Protein 6H4D (pdb70)

Nearest PDB structures (foldseek):
  6h4d-assembly1_A  TM=1.004E+00  e=6.158E-59  Pseudomonas aeruginosa PAO1
  2rcn-assembly1_A  TM=9.499E-01  e=2.436E-34  Salmonella enterica subsp. enterica serovar Typhimurium str. LT2
  5uz4-assembly1_Z  TM=8.630E-01  e=4.104E-30  Escherichia coli
  4a2i-assembly1_V  TM=7.047E-01  e=5.286E-32  Salmonella enterica subsp. enterica serovar Typhimurium
  5no4-assembly1_Z  TM=8.516E-01  e=7.469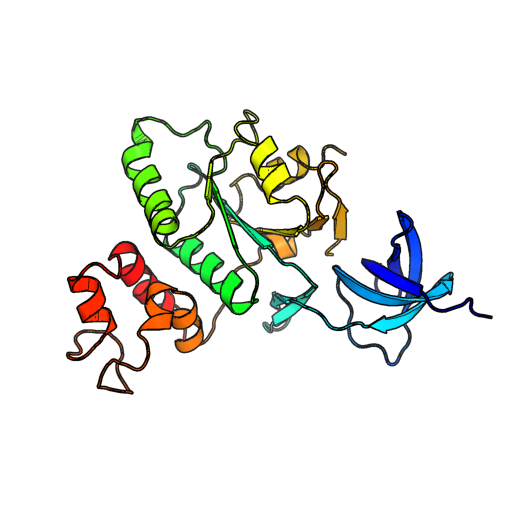E-29  Escherichia coli K-12

CATH classification: 2.40.50.140 (+2 more: 3.40.50.300, 1.10.40.50)

Secondary structure (DSSP, 8-state):
----EEEEEEEEEETTEEEEEETTS-EEEEEEPTTPPP--BT-EEEEE---EEEEEEEPPPS-EEEEE-SSS-EEEEEE---EEEEEE-SSSPP-HHHHHHHHHHHHHTT-EEEEEE--GGG--HHHHHHHHHHHHHHHTTT--EEE--TTT-TTHHHHHHHHTTSEEEEE-STTSSHHHHHHHH-----EEEE-SSS-EEEE-HHHHT-------HHHHHHT-HHHHHHTT-SS-TT--SSS-TT-HHHHHHHHTSS-HHHHHHHHHHHTT--

InterPro domains:
  IPR004881 Ribosome biogenesis GTPase RsgA [MF_01820] (45-338)
  IPR004881 Ribosome biogenesis GTPase RsgA [PTHR32120] (37-336)
  IPR004881 Ribosome biogenesis GTPase RsgA [TIGR00157] (78-330)
  IPR004881 Ribosome biogenesis GTPase RsgA [cd01854] (120-332)
  IPR010914 RsgA GTPase domain [PF03193] (100-273)
  IPR010914 RsgA GTPase domain [PS50936] (120-269)
  IPR012340 Nucleic acid-binding, OB-fold [G3DSA:2.40.50.140] (40-99)
  IPR012340 Nucleic acid-binding, OB-fold [SSF50249] (45-103)
  IPR027417 P-loop containing nucleoside triphosphate hydrolase [G3DSA:3.40.50.300] (102-273)
  IPR027417 P-loop containing nucleoside triphosphate hydrolase [SSF52540] (113-334)
  IPR030378 Circularly permuted (CP)-type guanine nucleotide-binding (G) domain [PS51721] (111-271)

Structure (mmCIF, N/CA/C/O backbone):
data_6H4D
#
_entry.id   6H4D
#
_cell.length_a   146.405
_cell.length_b   146.405
_cell.length_c   146.405
_cell.angle_alpha   90.000
_cell.angle_beta   90.000
_cell.angle_gamma   90.000
#
_symmetry.space_group_name_H-M   'P 41 3 2'
#
loop_
_entity.id
_entity.type
_entity.pdbx_description
1 polymer 'Small ribosomal subunit biogenesis GTPase RsgA'
2 non-polymer 'ZINC ION'
3 non-polymer "GUANOSINE-5'-DIPHOSPHATE"
4 water water
#
loop_
_atom_site.group_PDB
_atom_site.id
_atom_site.type_symbol
_atom_site.label_atom_id
_atom_site.label_alt_id
_atom_site.label_comp_id
_atom_site.label_asym_id
_atom_site.label_entity_id
_atom_site.label_seq_id
_atom_site.pdbx_PDB_ins_code
_atom_site.Cartn_x
_atom_site.Cartn_y
_atom_site.Cartn_z
_atom_site.occupancy
_atom_site.B_iso_or_equiv
_atom_site.auth_seq_id
_atom_site.auth_comp_id
_atom_site.auth_asym_id
_atom_site.auth_atom_id
_atom_site.pdbx_PDB_model_num
ATOM 1 N N . ASP A 1 40 ? 2.876 -45.859 -8.240 1.00 141.21 40 ASP A N 1
ATOM 2 C CA . ASP A 1 40 ? 3.876 -44.962 -7.677 1.00 142.61 40 ASP A CA 1
ATOM 3 C C . ASP A 1 40 ? 3.273 -44.014 -6.640 1.00 129.61 40 ASP A C 1
ATOM 4 O O . ASP A 1 40 ? 2.206 -43.442 -6.860 1.00 126.39 40 ASP A O 1
ATOM 9 N N . LEU A 1 41 ? 3.968 -43.866 -5.511 1.00 130.23 41 LEU A N 1
ATOM 10 C CA . LEU A 1 41 ? 3.667 -42.846 -4.499 1.00 117.67 41 LEU A CA 1
ATOM 11 C C . LEU A 1 41 ? 4.872 -42.669 -3.558 1.00 112.85 41 LEU A C 1
ATOM 12 O O . LEU A 1 41 ? 5.418 -43.655 -3.058 1.00 115.07 41 LEU A O 1
ATOM 17 N N . GLY A 1 42 ? 5.285 -41.425 -3.314 1.00 101.75 42 GLY A N 1
ATOM 18 C CA . GLY A 1 42 ? 6.387 -41.151 -2.397 1.00 101.24 42 GLY A CA 1
ATOM 19 C C . GLY A 1 42 ? 6.008 -41.436 -0.951 1.00 110.42 42 GLY A C 1
ATOM 20 O O . GLY A 1 42 ? 4.890 -41.870 -0.688 1.00 112.96 42 GLY A O 1
ATOM 21 N N . PRO A 1 43 ? 6.929 -41.191 0.003 1.00 112.01 43 PRO A N 1
ATOM 22 C CA . PRO A 1 43 ? 6.623 -41.495 1.415 1.00 111.74 43 PRO A CA 1
ATOM 23 C C . PRO A 1 43 ? 5.548 -40.577 2.015 1.00 111.27 43 PRO A C 1
ATOM 24 O O . PRO A 1 43 ? 5.094 -39.651 1.343 1.00 107.67 43 PRO A O 1
ATOM 28 N N . GLU A 1 44 ? 5.149 -40.829 3.260 1.00 104.92 44 GLU A N 1
ATOM 29 C CA . GLU A 1 44 ? 4.138 -40.000 3.912 1.00 91.85 44 GLU A CA 1
ATOM 30 C C . GLU A 1 44 ? 4.727 -38.689 4.423 1.00 98.41 44 GLU A C 1
ATOM 31 O O . GLU A 1 44 ? 5.903 -38.619 4.799 1.00 97.65 44 GLU A O 1
ATOM 37 N N . GLN A 1 45 ? 3.886 -37.658 4.445 1.00 92.18 45 GLN A N 1
ATOM 38 C CA . GLN A 1 45 ? 4.285 -36.332 4.896 1.00 77.27 45 GLN A CA 1
ATOM 39 C C . GLN A 1 45 ? 3.206 -35.669 5.742 1.00 92.83 45 GLN A C 1
ATOM 40 O O . GLN A 1 45 ? 2.031 -36.035 5.676 1.00 96.86 45 GLN A O 1
ATOM 46 N N . THR A 1 46 ? 3.616 -34.672 6.521 1.00 97.51 46 THR A N 1
ATOM 47 C CA . THR A 1 46 ? 2.691 -33.879 7.319 1.00 94.75 46 THR A CA 1
ATOM 48 C C . THR A 1 46 ? 2.589 -32.464 6.743 1.00 90.07 46 THR A C 1
ATOM 49 O O . THR A 1 46 ? 3.606 -31.820 6.477 1.00 83.40 46 THR A O 1
ATOM 53 N N . GLY A 1 47 ? 1.362 -31.987 6.549 1.00 86.53 47 GLY A N 1
ATOM 54 C CA . GLY A 1 47 ? 1.137 -30.676 5.965 1.00 84.08 47 GLY A CA 1
ATOM 55 C C . GLY A 1 47 ? -0.187 -30.047 6.355 1.00 78.96 47 GLY A C 1
ATOM 56 O O . GLY A 1 47 ? -1.021 -30.680 7.001 1.00 78.87 47 GLY A O 1
ATOM 57 N N . GLN A 1 48 ? -0.3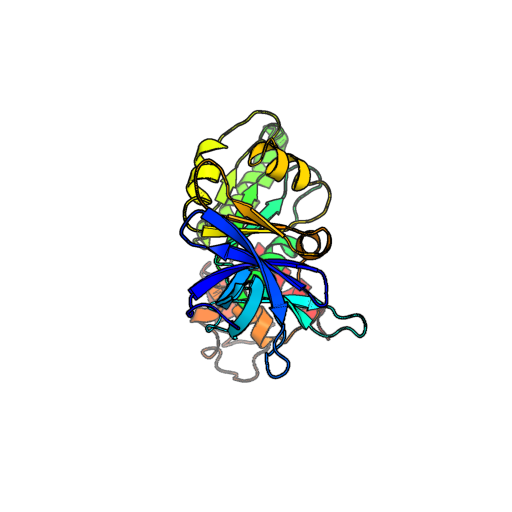75 -28.794 5.945 1.00 75.03 48 GLN A N 1
ATOM 58 C CA . GLN A 1 48 ? -1.578 -28.025 6.253 1.00 63.03 48 GLN A CA 1
ATOM 59 C C . GLN A 1 48 ? -2.300 -27.615 4.968 1.00 70.27 48 GLN A C 1
ATOM 60 O O . GLN A 1 48 ? -1.656 -27.295 3.969 1.00 72.49 48 GLN A O 1
ATOM 66 N N . VAL A 1 49 ? -3.631 -27.610 5.005 1.00 77.39 49 VAL A N 1
ATOM 67 C CA . VAL A 1 49 ? -4.449 -27.253 3.844 1.00 69.73 49 VAL A CA 1
ATOM 68 C C . VAL A 1 49 ? -4.531 -25.730 3.633 1.00 65.66 49 VAL A C 1
ATOM 69 O O . VAL A 1 49 ? -4.863 -24.996 4.562 1.00 61.55 49 VAL A O 1
ATOM 73 N N . ILE A 1 50 ? -4.222 -25.274 2.416 1.00 68.21 50 ILE A N 1
ATOM 74 C CA . ILE A 1 50 ? -4.185 -23.848 2.063 1.00 72.57 50 ILE A CA 1
ATOM 75 C C . ILE A 1 50 ? -5.395 -23.396 1.242 1.00 75.24 50 ILE A C 1
ATOM 76 O O . ILE A 1 50 ? -5.992 -22.360 1.535 1.00 66.77 50 ILE A O 1
ATOM 81 N N . ALA A 1 51 ? -5.732 -24.159 0.201 1.00 72.80 51 ALA A N 1
ATOM 82 C CA . ALA A 1 51 ? -6.911 -23.875 -0.618 1.00 76.56 51 ALA A CA 1
ATOM 83 C C . ALA A 1 51 ? -7.646 -25.169 -0.969 1.00 90.03 51 ALA A C 1
ATOM 84 O O . ALA A 1 51 ? -7.082 -26.260 -0.865 1.00 86.67 51 ALA A O 1
ATOM 86 N N . HIS A 1 52 ? -8.907 -25.050 -1.374 1.00 100.58 52 HIS A N 1
ATOM 87 C CA . HIS A 1 52 ? -9.681 -26.226 -1.755 1.00 101.86 52 HIS A CA 1
ATOM 88 C C . HIS A 1 52 ? -10.272 -26.053 -3.152 1.00 108.83 52 HIS A C 1
ATOM 89 O O . HIS A 1 52 ? -11.291 -25.384 -3.329 1.00 105.42 52 HIS A O 1
ATOM 96 N N . PHE A 1 53 ? -9.616 -26.663 -4.136 1.00 115.78 53 PHE A N 1
ATOM 97 C CA . PHE A 1 53 ? -10.048 -26.603 -5.529 1.00 114.41 53 PHE A CA 1
ATOM 98 C C . PHE A 1 53 ? -10.946 -27.790 -5.908 1.00 118.74 53 PHE A C 1
ATOM 99 O O . PHE A 1 53 ? -10.706 -28.454 -6.919 1.00 119.90 53 PHE A O 1
ATOM 107 N N . GLY A 1 54 ? -11.963 -28.060 -5.092 1.00 128.91 54 GLY A N 1
ATOM 108 C CA . GLY A 1 54 ? -12.917 -29.129 -5.360 1.00 125.66 54 GLY A CA 1
ATOM 109 C C . GLY A 1 54 ? -12.374 -30.544 -5.238 1.00 126.34 54 GLY A C 1
ATOM 110 O O . GLY A 1 54 ? -12.318 -31.109 -4.143 1.00 124.78 54 GLY A O 1
ATOM 111 N N . VAL A 1 55 ? -11.994 -31.127 -6.372 1.00 118.79 55 VAL A N 1
ATOM 112 C CA . VAL A 1 55 ? -11.390 -32.453 -6.400 1.00 115.74 55 VAL A CA 1
ATOM 113 C C . VAL A 1 55 ? -9.955 -32.399 -5.881 1.00 111.30 55 VAL A C 1
ATOM 114 O O . VAL A 1 55 ? -9.447 -33.382 -5.336 1.00 112.50 55 VAL A O 1
ATOM 118 N N . GLN A 1 56 ? -9.311 -31.245 -6.041 1.00 105.16 56 GLN A N 1
ATOM 119 C CA . GLN A 1 56 ? -7.914 -31.085 -5.653 1.00 106.80 56 GLN A CA 1
ATOM 120 C C . GLN A 1 56 ? -7.760 -30.157 -4.451 1.00 106.56 56 GLN A C 1
ATOM 121 O O . GLN A 1 56 ? -8.642 -29.352 -4.159 1.00 104.80 56 GLN A O 1
ATOM 127 N N . VAL A 1 57 ? -6.621 -30.267 -3.771 1.00 109.22 57 VAL A N 1
ATOM 128 C CA . VAL A 1 57 ? -6.331 -29.469 -2.582 1.00 100.34 57 VAL A CA 1
ATOM 129 C C . VAL A 1 57 ? -4.896 -28.934 -2.570 1.00 97.80 57 VAL A C 1
ATOM 130 O O . VAL A 1 57 ? -3.941 -29.699 -2.692 1.00 98.52 57 VAL A O 1
ATOM 134 N N . GLU A 1 58 ? -4.751 -27.618 -2.427 1.00 100.48 58 GLU A N 1
ATOM 135 C CA . GLU A 1 58 ? -3.436 -26.996 -2.281 1.00 97.06 58 GLU A CA 1
ATOM 136 C C . GLU A 1 58 ? -2.906 -27.266 -0.862 1.00 89.12 58 GLU A C 1
ATOM 137 O O . GLU A 1 58 ? -3.616 -27.049 0.113 1.00 85.94 58 GLU A O 1
ATOM 143 N N . VAL A 1 59 ? -1.670 -27.752 -0.750 1.00 85.01 59 VAL A N 1
ATOM 144 C CA . VAL A 1 59 ? -1.086 -28.103 0.548 1.00 81.95 59 VAL A CA 1
ATOM 145 C C . VAL A 1 59 ? 0.331 -27.554 0.734 1.00 87.57 59 VAL A C 1
ATOM 146 O O . VAL A 1 59 ? 1.189 -27.751 -0.134 1.00 84.18 59 VAL A O 1
ATOM 150 N N . GLU A 1 60 ? 0.570 -26.897 1.874 1.00 87.56 60 GLU A N 1
ATOM 151 C CA . GLU A 1 60 ? 1.884 -26.355 2.242 1.00 77.10 60 GLU A CA 1
ATOM 152 C C . GLU A 1 60 ? 2.543 -27.178 3.351 1.00 87.21 60 GLU A C 1
ATOM 153 O O . GLU A 1 60 ? 1.888 -27.563 4.321 1.00 93.69 60 GLU A O 1
ATOM 159 N N . SER A 1 61 ? 3.841 -27.438 3.216 1.00 93.80 61 SER A N 1
ATOM 160 C CA . SER A 1 61 ? 4.577 -28.194 4.229 1.00 97.00 61 SER A CA 1
ATOM 161 C C . SER A 1 61 ? 5.403 -27.291 5.140 1.00 105.78 61 SER A C 1
ATOM 162 O O . SER A 1 61 ? 5.442 -26.077 4.950 1.00 112.53 61 SER A O 1
ATOM 165 N N . ALA A 1 62 ? 6.066 -27.897 6.123 1.00 117.20 62 ALA A N 1
ATOM 166 C CA . ALA A 1 62 ? 6.926 -27.163 7.046 1.00 119.49 62 ALA A CA 1
ATOM 167 C C . ALA A 1 62 ? 8.108 -26.545 6.310 1.00 122.33 62 ALA A C 1
ATOM 168 O O . ALA A 1 62 ? 8.633 -25.508 6.717 1.00 117.86 62 ALA A O 1
ATOM 170 N N . ASP A 1 63 ? 8.520 -27.193 5.225 1.00 120.15 63 ASP A N 1
ATOM 171 C CA . ASP A 1 63 ? 9.601 -26.689 4.390 1.00 116.89 63 ASP A CA 1
ATOM 172 C C . ASP A 1 63 ? 9.249 -25.326 3.795 1.00 113.22 63 ASP A C 1
ATOM 173 O O . ASP A 1 63 ? 10.130 -24.522 3.494 1.00 105.42 63 ASP A O 1
ATOM 175 N N . GLY A 1 64 ? 7.956 -25.069 3.634 1.00 107.93 64 GLY A N 1
ATOM 176 C CA . GLY A 1 64 ? 7.502 -23.835 3.026 1.00 105.81 64 GLY A CA 1
ATOM 177 C C . GLY A 1 64 ? 7.208 -24.014 1.549 1.00 108.99 64 GLY A C 1
ATOM 178 O O . GLY A 1 64 ? 7.069 -23.033 0.815 1.00 108.73 64 GLY A O 1
ATOM 179 N N . GLN A 1 65 ? 7.115 -25.270 1.115 1.00 109.26 65 GLN A N 1
ATOM 180 C CA . GLN A 1 65 ? 6.797 -25.602 -0.274 1.00 101.63 65 GLN A CA 1
ATOM 181 C C . GLN A 1 65 ? 5.336 -26.041 -0.429 1.00 96.65 65 GLN A C 1
ATOM 182 O O . GLN A 1 65 ? 4.777 -26.705 0.448 1.00 83.86 65 GLN A O 1
ATOM 188 N N . VAL A 1 66 ? 4.734 -25.685 -1.562 1.00 111.73 66 VAL A N 1
ATOM 189 C CA . VAL A 1 66 ? 3.330 -25.981 -1.832 1.00 109.06 66 VAL A CA 1
ATOM 190 C C . VAL A 1 66 ? 3.174 -27.051 -2.924 1.00 98.79 66 VAL A C 1
ATOM 191 O O . VAL A 1 66 ? 3.942 -27.080 -3.889 1.00 102.00 66 VAL A O 1
ATOM 195 N N . SER A 1 67 ? 2.182 -27.928 -2.763 1.00 86.76 67 SER A N 1
ATOM 196 C CA . SER A 1 67 ? 1.899 -28.990 -3.737 1.00 85.60 67 SER A CA 1
ATOM 197 C C . SER A 1 67 ? 0.401 -29.274 -3.831 1.00 77.06 67 SER A C 1
ATOM 198 O O . SER A 1 67 ? -0.311 -29.196 -2.835 1.00 70.32 67 SER A O 1
ATOM 201 N N . ARG A 1 68 ? -0.073 -29.623 -5.022 1.00 91.52 68 ARG A N 1
ATOM 202 C CA . ARG A 1 68 ? -1.469 -30.011 -5.199 1.00 94.08 68 ARG A CA 1
ATOM 203 C C . ARG A 1 68 ? -1.632 -31.512 -4.966 1.00 106.99 68 ARG A C 1
ATOM 204 O O . ARG A 1 68 ? -0.826 -32.318 -5.435 1.00 109.88 68 ARG A O 1
ATOM 212 N N . CYS A 1 69 ? -2.674 -31.878 -4.225 1.00 109.31 69 CYS A N 1
ATOM 213 C CA . CYS A 1 69 ? -2.910 -33.271 -3.867 1.00 106.91 69 CYS A CA 1
ATOM 214 C C . CYS A 1 69 ? -4.346 -33.684 -4.146 1.00 98.01 69 CYS A C 1
ATOM 215 O O . CYS A 1 69 ? -5.288 -32.968 -3.819 1.00 88.52 69 CYS A O 1
ATOM 218 N N . HIS A 1 70 ? -4.509 -34.854 -4.743 1.00 111.57 70 HIS A N 1
ATOM 219 C CA . HIS A 1 70 ? -5.835 -35.400 -4.971 1.00 121.05 70 HIS A CA 1
ATOM 220 C C . HIS A 1 70 ? -6.421 -35.890 -3.656 1.00 110.43 70 HIS A C 1
ATOM 221 O O . HIS A 1 70 ? -5.690 -36.144 -2.694 1.00 101.14 70 HIS A O 1
ATOM 228 N N . LEU A 1 71 ? -7.740 -36.015 -3.608 1.00 110.29 71 LEU A N 1
ATOM 229 C CA . LEU A 1 71 ? -8.395 -36.437 -2.384 1.00 119.99 71 LEU A CA 1
ATOM 230 C C . LEU A 1 71 ? -8.741 -37.915 -2.466 1.00 117.18 71 LEU A C 1
ATOM 231 O O . LEU A 1 71 ? -9.510 -38.334 -3.332 1.00 119.67 71 LEU A O 1
ATOM 236 N N . ARG A 1 72 ? -8.142 -38.699 -1.574 1.00 111.29 72 ARG A N 1
ATOM 237 C CA . ARG A 1 72 ? -8.480 -40.109 -1.419 1.00 108.25 72 ARG A CA 1
ATOM 238 C C . ARG A 1 72 ? -9.964 -40.241 -1.095 1.00 129.74 72 ARG A C 1
ATOM 239 O O . ARG A 1 72 ? -10.540 -39.365 -0.444 1.00 140.93 72 ARG A O 1
ATOM 247 N N . ALA A 1 73 ? -10.577 -41.330 -1.550 1.00 143.18 73 ALA A N 1
ATOM 248 C CA . ALA A 1 73 ? -12.027 -41.495 -1.471 1.00 154.92 73 ALA A CA 1
ATOM 249 C C . ALA A 1 73 ? -12.570 -41.524 -0.038 1.00 156.18 73 ALA A C 1
ATOM 250 O O . ALA A 1 73 ? -13.452 -40.733 0.312 1.00 156.99 73 ALA A O 1
ATOM 252 N N . ASN A 1 74 ? -12.043 -42.431 0.780 1.00 152.55 74 ASN A N 1
ATOM 253 C CA . ASN A 1 74 ? -12.513 -42.615 2.153 1.00 144.03 74 ASN A CA 1
ATOM 254 C C . ASN A 1 74 ? -12.459 -41.353 3.014 1.00 126.66 74 ASN A C 1
ATOM 255 O O . ASN A 1 74 ? -13.158 -41.251 4.020 1.00 112.92 74 ASN A O 1
ATOM 260 N N . LEU A 1 75 ? -11.626 -40.400 2.608 1.00 121.33 75 LEU A N 1
ATOM 261 C CA . LEU A 1 75 ? -11.359 -39.209 3.401 1.00 107.61 75 LEU A CA 1
ATOM 262 C C . LEU A 1 75 ? -12.579 -38.374 3.714 1.00 105.22 75 LEU A C 1
ATOM 263 O O . LEU A 1 75 ? -13.355 -38.034 2.817 1.00 113.14 75 LEU A O 1
ATOM 268 N N . PRO A 1 76 ? -12.732 -38.017 4.996 1.00 91.50 76 PRO A N 1
ATOM 269 C CA . PRO A 1 76 ? -13.773 -37.108 5.485 1.00 88.36 76 PRO A CA 1
ATOM 270 C C . PRO A 1 76 ? -13.716 -35.760 4.763 1.00 90.68 76 PRO A C 1
ATOM 271 O O . PRO A 1 76 ? -12.782 -35.537 3.988 1.00 96.32 76 PRO A O 1
ATOM 275 N N . ALA A 1 77 ? -14.690 -34.880 4.996 1.00 79.20 77 ALA A N 1
ATOM 276 C CA . ALA A 1 77 ? -14.684 -33.585 4.323 1.00 72.23 77 ALA A CA 1
ATOM 277 C C . ALA A 1 77 ? -13.538 -32.730 4.858 1.00 69.47 77 ALA A C 1
ATOM 278 O O . ALA A 1 77 ? -13.251 -32.737 6.062 1.00 73.61 77 ALA A O 1
ATOM 280 N N . LEU A 1 78 ? -12.874 -32.014 3.955 1.00 67.97 78 LEU A N 1
ATOM 281 C CA . LEU A 1 78 ? -11.735 -31.172 4.312 1.00 71.66 78 LEU A CA 1
ATOM 282 C C . LEU A 1 78 ? -12.069 -29.682 4.114 1.00 68.04 78 LEU A C 1
ATOM 283 O O . LEU A 1 78 ? -12.834 -29.310 3.209 1.00 61.02 78 LEU A O 1
ATOM 288 N N . VAL A 1 79 ? -11.525 -28.835 4.985 1.00 62.09 79 VAL A N 1
ATOM 289 C CA . VAL A 1 79 ? -11.630 -27.386 4.809 1.00 74.19 79 VAL A CA 1
ATOM 290 C C . VAL A 1 79 ? -10.255 -26.727 4.994 1.00 69.78 79 VAL A C 1
ATOM 291 O O . VAL A 1 79 ? -9.302 -27.364 5.427 1.00 47.71 79 VAL A O 1
ATOM 295 N N . THR A 1 80 ? -10.152 -25.451 4.650 1.00 78.30 80 THR A N 1
ATOM 296 C CA . THR A 1 80 ? -8.896 -24.731 4.788 1.00 70.25 80 THR A CA 1
ATOM 297 C C . THR A 1 80 ? -8.493 -24.631 6.265 1.00 72.56 80 THR A C 1
ATOM 298 O O . THR A 1 80 ? -9.326 -24.344 7.122 1.00 74.77 80 THR A O 1
ATOM 302 N N . GLY A 1 81 ? -7.222 -24.885 6.560 1.00 73.46 81 GLY A N 1
ATOM 303 C CA . GLY A 1 81 ? -6.728 -24.830 7.924 1.00 69.09 81 GLY A CA 1
ATOM 304 C C . GLY A 1 81 ? -6.551 -26.201 8.540 1.00 69.51 81 GLY A C 1
ATOM 305 O O . GLY A 1 81 ? -5.961 -26.348 9.605 1.00 80.04 81 GLY A O 1
ATOM 306 N N . ASP A 1 82 ? -7.060 -27.212 7.852 1.00 57.13 82 ASP A N 1
ATOM 307 C CA . ASP A 1 82 ? -7.002 -28.581 8.337 1.00 70.24 82 ASP A CA 1
ATOM 308 C C . ASP A 1 82 ? -5.596 -29.175 8.254 1.00 69.62 82 ASP A C 1
ATOM 309 O O . ASP A 1 82 ? -4.821 -28.834 7.369 1.00 57.28 82 ASP A O 1
ATOM 314 N N . GLN A 1 83 ? -5.272 -30.073 9.176 1.00 65.51 83 GLN A N 1
ATOM 315 C CA . GLN A 1 83 ? -3.946 -30.673 9.191 1.00 66.44 83 GLN A CA 1
ATOM 316 C C . GLN A 1 83 ? -3.995 -32.124 8.663 1.00 71.14 83 GLN A C 1
ATOM 317 O O . GLN A 1 83 ? -4.783 -32.947 9.137 1.00 68.34 83 GLN A O 1
ATOM 323 N N . VAL A 1 84 ? -3.157 -32.443 7.678 1.00 69.46 84 VAL A N 1
ATOM 324 C CA . VAL A 1 84 ? -3.295 -33.721 6.970 1.00 65.27 84 VAL A CA 1
ATOM 325 C C . VAL A 1 84 ? -2.005 -34.513 6.794 1.00 67.46 84 VAL A C 1
ATOM 326 O O . VAL A 1 84 ? -0.913 -33.990 6.978 1.00 82.04 84 VAL A O 1
ATOM 330 N N . VAL A 1 85 ? -2.160 -35.789 6.448 1.00 76.25 85 VAL A N 1
ATOM 331 C CA . VAL A 1 85 ? -1.060 -36.665 6.062 1.00 77.62 85 VAL A CA 1
ATOM 332 C C . VAL A 1 85 ? -1.245 -36.967 4.579 1.00 80.87 85 VAL A C 1
ATOM 333 O O . VAL A 1 85 ? -2.351 -37.309 4.154 1.00 69.85 85 VAL A O 1
ATOM 337 N N . TRP A 1 86 ? -0.171 -36.828 3.801 1.00 82.02 86 TRP A N 1
ATOM 338 C CA . TRP A 1 86 ? -0.226 -36.971 2.344 1.00 83.97 86 TRP A CA 1
ATOM 339 C C . TRP A 1 86 ? 1.026 -37.644 1.793 1.00 92.57 86 TRP A C 1
ATOM 340 O O . TRP A 1 86 ? 2.034 -37.735 2.484 1.00 98.91 86 TRP A O 1
ATOM 351 N N . ARG A 1 87 ? 0.972 -38.096 0.543 1.00 101.87 87 ARG A N 1
ATOM 352 C CA . ARG A 1 87 ? 2.165 -38.630 -0.120 1.00 103.37 87 ARG A CA 1
ATOM 353 C C . ARG A 1 87 ? 2.340 -37.961 -1.483 1.00 97.59 87 ARG A C 1
ATOM 354 O O . ARG A 1 87 ? 1.360 -37.511 -2.073 1.00 96.09 87 ARG A O 1
ATOM 362 N N . ALA A 1 88 ? 3.579 -37.885 -1.974 1.00 90.16 88 ALA A N 1
ATOM 363 C CA . ALA A 1 88 ? 3.860 -37.157 -3.211 1.00 82.84 88 ALA A CA 1
ATOM 364 C C . ALA A 1 88 ? 3.987 -38.068 -4.435 1.00 97.72 88 ALA A C 1
ATOM 365 O O . ALA A 1 88 ? 4.169 -39.282 -4.310 1.00 97.91 88 ALA A O 1
ATOM 367 N N . GLY A 1 89 ? 3.888 -37.466 -5.619 1.00 114.83 89 GLY A N 1
ATOM 368 C CA . GLY A 1 89 ? 4.028 -38.188 -6.873 1.00 119.89 89 GLY A CA 1
ATOM 369 C C . GLY A 1 89 ? 4.363 -37.283 -8.045 1.00 116.75 89 GLY A C 1
ATOM 370 O O . GLY A 1 89 ? 3.772 -37.394 -9.122 1.00 124.94 89 GLY A O 1
ATOM 371 N N . GLY A 1 92 ? 4.043 -33.630 -10.035 1.00 130.77 92 GLY A N 1
ATOM 372 C CA . GLY A 1 92 ? 3.981 -32.772 -8.864 1.00 129.97 92 GLY A CA 1
ATOM 373 C C . GLY A 1 92 ? 2.667 -32.870 -8.111 1.00 128.89 92 GLY A C 1
ATOM 374 O O . GLY A 1 92 ? 2.367 -32.031 -7.265 1.00 129.87 92 GLY A O 1
ATOM 375 N N . ILE A 1 93 ? 1.886 -33.898 -8.418 1.00 135.21 93 ILE A N 1
ATOM 376 C CA . ILE A 1 93 ? 0.601 -34.114 -7.765 1.00 123.22 93 ILE A CA 1
ATOM 377 C C . ILE A 1 93 ? 0.724 -35.126 -6.630 1.00 126.93 93 ILE A C 1
ATOM 378 O O . ILE A 1 93 ? 1.335 -36.181 -6.798 1.00 131.30 93 ILE A O 1
ATOM 383 N N . GLY A 1 94 ? 0.137 -34.810 -5.478 1.00 120.23 94 GLY A N 1
ATOM 384 C CA . GLY A 1 94 ? 0.139 -35.726 -4.348 1.00 103.60 94 GLY A CA 1
ATOM 385 C C . GLY A 1 94 ? -1.197 -36.424 -4.133 1.00 92.81 94 GLY A C 1
ATOM 386 O O . GLY A 1 94 ? -2.112 -36.301 -4.951 1.00 93.48 94 GLY A O 1
ATOM 387 N N . VAL A 1 95 ? -1.297 -37.180 -3.040 1.00 89.21 95 VAL A N 1
ATOM 388 C CA . VAL A 1 95 ? -2.546 -37.806 -2.609 1.00 82.87 95 VAL A CA 1
ATOM 389 C C . VAL A 1 95 ? -2.717 -37.561 -1.115 1.00 84.19 95 VAL A C 1
ATOM 390 O O . VAL A 1 95 ? -1.839 -37.923 -0.329 1.00 85.55 95 VAL A O 1
ATOM 394 N N . ILE A 1 96 ? -3.823 -36.941 -0.709 1.00 82.00 96 ILE A N 1
ATOM 395 C CA . ILE A 1 96 ? -4.071 -36.768 0.719 1.00 70.56 96 ILE A CA 1
ATOM 396 C C . ILE A 1 96 ? -4.490 -38.119 1.298 1.00 77.62 96 ILE A C 1
ATOM 397 O O . ILE A 1 96 ? -5.498 -38.698 0.890 1.00 80.69 96 ILE A O 1
ATOM 402 N N . VAL A 1 97 ? -3.699 -38.614 2.248 1.00 87.15 97 V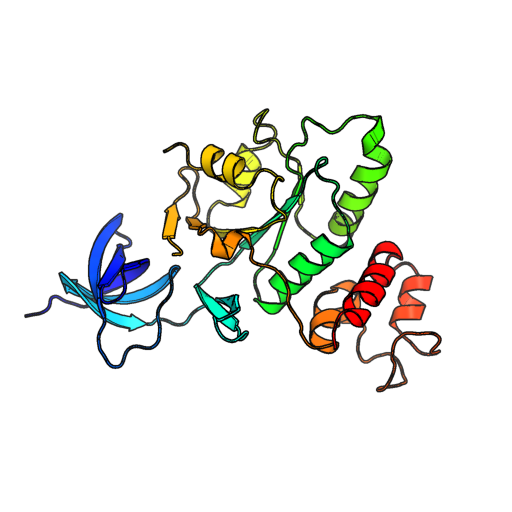AL A N 1
ATOM 403 C CA . VAL A 1 97 ? -3.879 -39.946 2.823 1.00 83.11 97 VAL A CA 1
ATOM 404 C C . VAL A 1 97 ? -4.769 -39.958 4.071 1.00 85.43 97 VAL A C 1
ATOM 405 O O . VAL A 1 97 ? -5.710 -40.740 4.147 1.00 100.58 97 VAL A O 1
ATOM 409 N N . ALA A 1 98 ? -4.468 -39.108 5.051 1.00 77.06 98 ALA A N 1
ATOM 410 C CA . ALA A 1 98 ? -5.251 -39.062 6.290 1.00 74.19 98 ALA A CA 1
ATOM 411 C C . ALA A 1 98 ? -5.400 -37.642 6.834 1.00 80.24 98 ALA A C 1
ATOM 412 O O . ALA A 1 98 ? -4.596 -36.760 6.527 1.00 91.05 98 ALA A O 1
ATOM 414 N N . GLN A 1 99 ? -6.437 -37.430 7.640 1.00 70.15 99 GLN A N 1
ATOM 415 C CA . GLN A 1 99 ? -6.681 -36.132 8.259 1.00 73.57 99 GLN A CA 1
ATOM 416 C C . GLN A 1 99 ? -6.367 -36.197 9.753 1.00 84.09 99 GLN A C 1
ATOM 417 O O . GLN A 1 99 ? -6.881 -37.060 10.462 1.00 85.11 99 GLN A O 1
ATOM 423 N N . LEU A 1 100 ? -5.521 -35.288 10.228 1.00 85.54 100 LEU A N 1
ATOM 424 C CA . LEU A 1 100 ? -5.203 -35.214 11.650 1.00 78.62 100 LEU A CA 1
ATOM 425 C C . LEU A 1 100 ? -6.298 -34.439 12.373 1.00 86.03 100 LEU A C 1
ATOM 426 O O . LEU A 1 100 ? -6.920 -33.553 11.784 1.00 88.62 100 LEU A O 1
ATOM 431 N N . PRO A 1 101 ? -6.550 -34.781 13.649 1.00 94.33 101 PRO A N 1
ATOM 432 C CA . PRO A 1 101 ? -7.617 -34.175 14.462 1.00 88.87 101 PRO A CA 1
ATOM 433 C C . PRO A 1 101 ? -7.622 -32.639 14.457 1.00 77.17 101 PRO A C 1
ATOM 434 O O . PRO A 1 101 ? -6.563 -32.013 14.491 1.00 68.00 101 PRO A O 1
ATOM 438 N N . ARG A 1 102 ? -8.808 -32.038 14.414 1.00 78.92 102 ARG A N 1
ATOM 439 C CA . ARG A 1 102 ? -8.914 -30.584 14.472 1.00 76.34 102 ARG A CA 1
ATOM 440 C C . ARG A 1 102 ? -8.976 -30.106 15.915 1.00 74.16 102 ARG A C 1
ATOM 441 O O . ARG A 1 102 ? -9.621 -30.741 16.754 1.00 68.25 102 ARG A O 1
ATOM 449 N N . ARG A 1 103 ? -8.316 -28.981 16.187 1.00 72.89 103 ARG A N 1
ATOM 450 C CA . ARG A 1 103 ? -8.357 -28.350 17.498 1.00 62.73 103 ARG A CA 1
ATOM 451 C C . ARG A 1 103 ? -9.576 -27.456 17.618 1.00 68.13 103 ARG A C 1
ATOM 452 O O . ARG A 1 103 ? -10.037 -27.172 18.723 1.00 67.99 103 ARG A O 1
ATOM 460 N N . SER A 1 104 ? -10.073 -26.994 16.472 1.00 76.70 104 SER A N 1
ATOM 461 C CA . SER A 1 104 ? -11.215 -26.082 16.430 1.00 80.67 104 SER A CA 1
ATOM 462 C C . SER A 1 104 ? -11.894 -26.082 15.061 1.00 84.65 104 SER A C 1
ATOM 463 O O . SER A 1 104 ? -11.347 -26.604 14.081 1.00 72.53 104 SER A O 1
ATOM 466 N N . GLU A 1 105 ? -13.077 -25.469 15.007 1.00 82.74 105 GLU A N 1
ATOM 467 C CA . GLU A 1 105 ? -13.895 -25.438 13.796 1.00 66.51 105 GLU A CA 1
ATOM 468 C C . GLU A 1 105 ? -14.711 -24.168 13.670 1.00 60.65 105 GLU A C 1
ATOM 469 O O . GLU A 1 105 ? -15.459 -23.819 14.576 1.00 76.35 105 GLU A O 1
ATOM 475 N N . LEU A 1 106 ? -14.584 -23.491 12.537 1.00 56.72 106 LEU A N 1
ATOM 476 C CA . LEU A 1 106 ? -15.474 -22.386 12.210 1.00 69.81 106 LEU A CA 1
ATOM 477 C C . LEU A 1 106 ? -16.551 -22.841 11.231 1.00 76.61 106 LEU A C 1
ATOM 478 O O . LEU A 1 106 ? -16.257 -23.145 10.070 1.00 59.33 106 LEU A O 1
ATOM 483 N N . CYS A 1 107 ? -17.793 -22.885 11.698 1.00 83.66 107 CYS A N 1
ATOM 484 C CA . CYS A 1 107 ? -18.901 -23.288 10.847 1.00 79.88 107 CYS A CA 1
ATOM 485 C C . CYS A 1 107 ? -19.608 -22.086 10.217 1.00 89.46 107 CYS A C 1
ATOM 486 O O . CYS A 1 107 ? -19.402 -20.936 10.624 1.00 80.25 107 CYS A O 1
ATOM 489 N N . ARG A 1 108 ? -20.433 -22.382 9.213 1.00 97.62 108 ARG A N 1
ATOM 490 C CA . ARG A 1 108 ? -21.215 -21.391 8.474 1.00 97.67 108 ARG A CA 1
ATOM 491 C C . ARG A 1 108 ? -22.490 -22.046 7.919 1.00 97.87 108 ARG A C 1
ATOM 492 O O . ARG A 1 108 ? -22.482 -23.234 7.605 1.00 99.43 108 ARG A O 1
ATOM 500 N N . PRO A 1 109 ? -23.585 -21.273 7.783 1.00 94.50 109 PRO A N 1
ATOM 501 C CA . PRO A 1 109 ? -24.880 -21.856 7.399 1.00 92.78 109 PRO A CA 1
ATOM 502 C C . PRO A 1 109 ? -24.898 -22.420 5.974 1.00 86.11 109 PRO A C 1
ATOM 503 O O . PRO A 1 109 ? -24.361 -21.817 5.041 1.00 63.71 109 PRO A O 1
ATOM 507 N N . ASP A 1 110 ? -25.530 -23.579 5.823 1.00 95.88 110 ASP A N 1
ATOM 508 C CA . ASP A 1 110 ? -25.591 -24.277 4.546 1.00 103.45 110 ASP A CA 1
ATOM 509 C C . ASP A 1 110 ? -26.649 -23.684 3.621 1.00 103.01 110 ASP A C 1
ATOM 510 O O . ASP A 1 110 ? -27.434 -22.830 4.024 1.00 87.65 110 ASP A O 1
ATOM 515 N N . MET A 1 111 ? -26.648 -24.147 2.374 1.00 122.63 111 MET A N 1
ATOM 516 C CA . MET A 1 111 ? -27.684 -23.829 1.401 1.00 133.51 111 MET A CA 1
ATOM 517 C C . MET A 1 111 ? -29.086 -24.124 1.943 1.00 142.01 111 MET A C 1
ATOM 518 O O . MET A 1 111 ? -30.048 -23.459 1.566 1.00 153.44 111 MET A O 1
ATOM 523 N N . ARG A 1 112 ? -29.168 -25.120 2.834 1.00 144.44 112 ARG A N 1
ATOM 524 C CA . ARG A 1 112 ? -30.400 -25.506 3.537 1.00 143.25 112 ARG A CA 1
ATOM 525 C C . ARG A 1 112 ? -30.691 -24.612 4.754 1.00 135.74 112 ARG A C 1
ATOM 526 O O . ARG A 1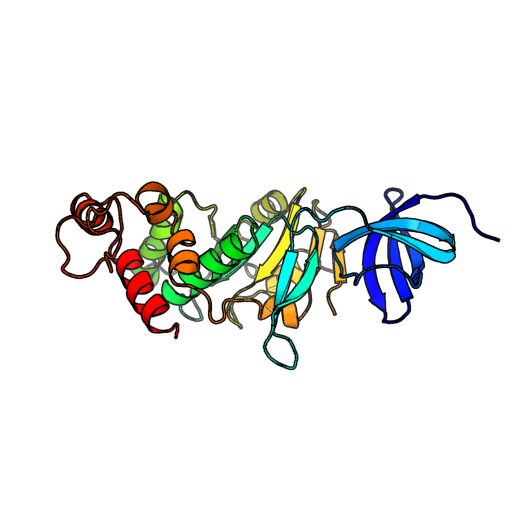 112 ? -31.794 -24.105 4.920 1.00 134.96 112 ARG A O 1
ATOM 534 N N . GLY A 1 113 ? -29.670 -24.427 5.588 1.00 126.71 113 GLY A N 1
ATOM 535 C CA . GLY A 1 113 ? -29.704 -23.579 6.763 1.00 119.45 113 GLY A CA 1
ATOM 536 C C . GLY A 1 113 ? -28.957 -24.203 7.924 1.00 115.72 113 GLY A C 1
ATOM 537 O O . GLY A 1 113 ? -29.063 -23.737 9.061 1.00 104.07 113 GLY A O 1
ATOM 538 N N . LEU A 1 114 ? -28.195 -25.255 7.634 1.00 112.37 114 LEU A N 1
ATOM 539 C CA . LEU A 1 114 ? -27.451 -25.991 8.654 1.00 108.89 114 LEU A CA 1
ATOM 540 C C . LEU A 1 114 ? -25.984 -25.536 8.700 1.00 100.04 114 LEU A C 1
ATOM 541 O O . LEU A 1 114 ? -25.466 -24.996 7.727 1.00 90.46 114 LEU A O 1
ATOM 546 N N . LEU A 1 115 ? -25.320 -25.742 9.833 1.00 100.93 115 LEU A N 1
ATOM 547 C CA . LEU A 1 115 ? -23.935 -25.314 9.990 1.00 95.14 115 LEU A CA 1
ATOM 548 C C . LEU A 1 115 ? -22.941 -26.379 9.513 1.00 89.94 115 LEU A C 1
ATOM 549 O O . LEU A 1 115 ? -22.867 -27.477 10.073 1.00 95.51 115 LEU A O 1
ATOM 554 N N . LYS A 1 116 ? -22.193 -26.044 8.462 1.00 76.77 116 LYS A N 1
ATOM 555 C CA . LYS A 1 116 ? -21.114 -26.894 7.971 1.00 73.63 116 LYS A CA 1
ATOM 556 C C . LYS A 1 116 ? -19.796 -26.148 8.138 1.00 74.36 116 LYS A C 1
ATOM 557 O O . LYS A 1 116 ? -19.738 -24.937 7.930 1.00 81.47 116 LYS A O 1
ATOM 563 N N . PRO A 1 117 ? -18.732 -26.862 8.534 1.00 73.50 117 PRO A N 1
ATOM 564 C CA . PRO A 1 117 ? -17.457 -26.182 8.801 1.00 70.05 117 PRO A CA 1
ATOM 565 C C . PRO A 1 117 ? -16.899 -25.527 7.543 1.00 60.08 117 PRO A C 1
ATOM 566 O O . PRO A 1 117 ? -17.075 -26.056 6.442 1.00 65.92 117 PRO A O 1
ATOM 570 N N . VAL A 1 118 ? -16.239 -24.389 7.707 1.00 60.96 118 VAL A N 1
ATOM 571 C CA . VAL A 1 118 ? -15.707 -23.669 6.567 1.00 72.26 118 VAL A CA 1
ATOM 572 C C . VAL A 1 118 ? -14.221 -23.369 6.803 1.00 77.45 118 VAL A C 1
ATOM 573 O O . VAL A 1 118 ? -13.511 -23.014 5.867 1.00 72.28 118 VAL A O 1
ATOM 577 N N . ALA A 1 119 ? -13.760 -23.555 8.045 1.00 80.16 119 ALA A N 1
ATOM 578 C CA . ALA A 1 119 ? -12.334 -23.447 8.402 1.00 78.88 119 ALA A CA 1
ATOM 579 C C . ALA A 1 119 ? -11.973 -24.367 9.583 1.00 66.81 119 ALA A C 1
ATOM 580 O O . ALA A 1 119 ? -12.842 -24.720 10.380 1.00 70.46 119 ALA A O 1
ATOM 582 N N . ALA A 1 120 ? -10.699 -24.741 9.705 1.00 48.03 120 ALA A N 1
ATOM 583 C CA . ALA A 1 120 ? -10.267 -25.618 10.802 1.00 46.92 120 ALA A CA 1
ATOM 584 C C . ALA A 1 120 ? -9.041 -25.090 11.550 1.00 55.55 120 ALA A C 1
ATOM 585 O O . ALA A 1 120 ? -8.183 -24.430 10.958 1.00 46.89 120 ALA A O 1
ATOM 587 N N . ASN A 1 121 ? -8.974 -25.372 12.853 1.00 64.76 121 ASN A N 1
ATOM 588 C CA . ASN A 1 121 ? -7.788 -25.050 13.630 1.00 60.86 121 ASN A CA 1
ATOM 589 C C . ASN A 1 121 ? -7.527 -23.537 13.709 1.00 70.28 121 ASN A C 1
ATOM 590 O O . ASN A 1 121 ? -6.386 -23.084 13.641 1.00 73.07 121 ASN A O 1
ATOM 595 N N . VAL A 1 122 ? -8.592 -22.762 13.857 1.00 70.27 122 VAL A N 1
ATOM 596 C CA . VAL A 1 122 ? -8.481 -21.340 14.158 1.00 65.21 122 VAL A CA 1
ATOM 597 C C . VAL A 1 122 ? -8.446 -21.163 15.682 1.00 66.33 122 VAL A C 1
ATOM 598 O O . VAL A 1 122 ? -9.322 -21.663 16.396 1.00 70.85 122 VAL A O 1
ATOM 602 N N . ASP A 1 123 ? -7.437 -20.470 16.193 1.00 59.78 123 ASP A N 1
ATOM 603 C CA . ASP A 1 123 ? -7.323 -20.317 17.642 1.00 60.76 123 ASP A CA 1
ATOM 604 C C . ASP A 1 123 ? -7.642 -18.891 18.070 1.00 71.05 123 ASP A C 1
ATOM 605 O O . ASP A 1 123 ? -7.634 -18.570 19.261 1.00 75.06 123 ASP A O 1
ATOM 610 N N . ARG A 1 124 ? -7.956 -18.043 17.098 1.00 54.89 124 ARG A N 1
ATOM 611 C CA . ARG A 1 124 ? -8.356 -16.682 17.418 1.00 44.18 124 ARG A CA 1
ATOM 612 C C . ARG A 1 124 ? -9.361 -16.138 16.405 1.00 51.58 124 ARG A C 1
ATOM 613 O O . ARG A 1 124 ? -9.187 -16.292 15.198 1.00 56.30 124 ARG A O 1
ATOM 621 N N . ILE A 1 125 ? -10.430 -15.539 16.921 1.00 58.19 125 ILE A N 1
ATOM 622 C CA . ILE A 1 125 ? -11.398 -14.798 16.118 1.00 64.83 125 ILE A CA 1
ATOM 623 C C . ILE A 1 125 ? -11.254 -13.302 16.430 1.00 69.02 125 ILE A C 1
ATOM 624 O O . ILE A 1 125 ? -11.398 -12.886 17.583 1.00 70.03 125 ILE A O 1
ATOM 629 N N . VAL A 1 126 ? -10.959 -12.500 15.412 1.00 64.19 126 VAL A N 1
ATOM 630 C CA . VAL A 1 126 ? -10.764 -11.067 15.602 1.00 74.62 126 VAL A CA 1
ATOM 631 C C . VAL A 1 126 ? -12.061 -10.326 15.281 1.00 75.14 126 VAL A C 1
ATOM 632 O O . VAL A 1 126 ? -12.473 -10.238 14.117 1.00 79.30 126 VAL A O 1
ATOM 636 N N . ILE A 1 127 ? -12.710 -9.807 16.320 1.00 55.98 127 ILE A N 1
ATOM 637 C CA . ILE A 1 127 ? -14.008 -9.138 16.180 1.00 48.19 127 ILE A CA 1
ATOM 638 C C . ILE A 1 127 ? -13.830 -7.621 16.003 1.00 57.08 127 ILE A C 1
ATOM 639 O O . ILE A 1 127 ? -13.475 -6.907 16.945 1.00 65.43 127 ILE A O 1
ATOM 644 N N . VAL A 1 128 ? -14.069 -7.123 14.795 1.00 53.46 128 VAL A N 1
ATOM 645 C CA . VAL A 1 128 ? -13.732 -5.737 14.476 1.00 57.66 128 VAL A CA 1
ATOM 646 C C . VAL A 1 128 ? -14.943 -4.816 14.353 1.00 66.92 128 VAL A C 1
ATOM 647 O O . VAL A 1 128 ? -15.871 -5.061 13.580 1.00 67.55 128 VAL A O 1
ATOM 651 N N . PHE A 1 129 ? -14.908 -3.744 15.130 1.00 65.89 129 PHE A N 1
ATOM 652 C CA . PHE A 1 129 ? -15.909 -2.698 15.061 1.00 59.69 129 PHE A CA 1
ATOM 653 C C . PHE A 1 129 ? -15.201 -1.353 15.018 1.00 59.68 129 PHE A C 1
ATOM 654 O O . PHE A 1 129 ? -13.969 -1.297 15.030 1.00 66.05 129 PHE A O 1
ATOM 662 N N . ALA A 1 130 ? -15.972 -0.274 14.974 1.00 51.60 130 ALA A N 1
ATOM 663 C CA . ALA A 1 130 ? -15.400 1.051 14.801 1.00 63.66 130 ALA A CA 1
ATOM 664 C C . ALA A 1 130 ? -16.359 2.128 15.295 1.00 69.28 130 ALA A C 1
ATOM 665 O O . ALA A 1 130 ? -17.525 1.843 15.549 1.00 79.81 130 ALA A O 1
ATOM 667 N N . PRO A 1 131 ? -15.864 3.365 15.467 1.00 61.80 131 PRO A N 1
ATOM 668 C CA . PRO A 1 131 ? -16.778 4.475 15.781 1.00 75.05 131 PRO A CA 1
ATOM 669 C C . PRO A 1 131 ? -17.855 4.694 14.715 1.00 83.69 131 PRO A C 1
ATOM 670 O O . PRO A 1 131 ? -18.973 5.081 15.057 1.00 87.19 131 PRO A O 1
ATOM 674 N N . ARG A 1 132 ? -17.510 4.462 13.450 1.00 80.76 132 ARG A N 1
ATOM 675 C CA . ARG A 1 132 ? -18.458 4.538 12.340 1.00 77.92 132 ARG A CA 1
ATOM 676 C C . ARG A 1 132 ? -18.238 3.329 11.440 1.00 76.16 132 ARG A C 1
ATOM 677 O O . ARG A 1 132 ? -17.126 3.104 10.976 1.00 76.24 132 ARG A O 1
ATOM 685 N N . PRO A 1 133 ? -19.290 2.531 11.202 1.00 69.46 133 PRO A N 1
ATOM 686 C CA . PRO A 1 133 ? -20.658 2.723 11.686 1.00 69.80 133 PRO A CA 1
ATOM 687 C C . PRO A 1 133 ? -20.776 2.413 13.177 1.00 80.10 133 PRO A C 1
ATOM 688 O O . PRO A 1 133 ? -19.924 1.687 13.697 1.00 84.53 133 PRO A O 1
ATOM 692 N N . GLU A 1 134 ? -21.813 2.938 13.834 1.00 74.03 134 GLU A N 1
ATOM 693 C CA . GLU A 1 134 ? -21.951 2.842 15.286 1.00 85.24 134 GLU A CA 1
ATOM 694 C C . GLU A 1 134 ? -21.869 1.395 15.782 1.00 89.95 134 GLU A C 1
ATOM 695 O O . GLU A 1 134 ? -22.483 0.495 15.207 1.00 93.96 134 GLU A O 1
ATOM 701 N N . PRO A 1 135 ? -21.079 1.171 16.844 1.00 77.54 135 PRO A N 1
ATOM 702 C CA . PRO A 1 135 ? -20.950 -0.146 17.476 1.00 70.16 135 PRO A CA 1
ATOM 703 C C . PRO A 1 135 ? -22.041 -0.398 18.515 1.00 81.92 135 PRO A C 1
ATOM 704 O O . PRO A 1 135 ? -22.253 0.442 19.396 1.00 100.09 135 PRO A O 1
ATOM 708 N N . HIS A 1 136 ? -22.717 -1.539 18.434 1.00 80.64 136 HIS A N 1
ATOM 709 C CA . HIS A 1 136 ? -23.701 -1.871 19.457 1.00 78.46 136 HIS A CA 1
ATOM 710 C C . HIS A 1 136 ? -23.223 -3.030 20.316 1.00 84.85 136 HIS A C 1
ATOM 711 O O . HIS A 1 136 ? -22.591 -3.957 19.814 1.00 83.79 136 HIS A O 1
ATOM 718 N N . ALA A 1 137 ? -23.519 -2.970 21.612 1.00 74.00 137 ALA A N 1
ATOM 719 C CA . ALA A 1 137 ? -23.218 -4.081 22.497 1.00 71.08 137 ALA A CA 1
ATOM 720 C C . ALA A 1 137 ? -23.852 -5.369 21.968 1.00 73.26 137 ALA A C 1
ATOM 721 O O . ALA A 1 137 ? -23.204 -6.415 21.952 1.00 76.86 137 ALA A O 1
ATOM 723 N N . ASN A 1 138 ? -25.100 -5.268 21.505 1.00 61.82 138 ASN A N 1
ATOM 724 C CA . ASN A 1 138 ? -25.861 -6.413 21.006 1.00 66.52 138 ASN A CA 1
ATOM 725 C C . ASN A 1 138 ? -25.117 -7.263 19.975 1.00 62.11 138 ASN A C 1
ATOM 726 O O . ASN A 1 138 ? -25.039 -8.479 20.131 1.00 61.25 138 ASN A O 1
ATOM 731 N N . LEU A 1 139 ? -24.562 -6.640 18.938 1.00 67.55 139 LEU A N 1
ATOM 732 C CA . LEU A 1 139 ? -23.854 -7.409 17.922 1.00 75.98 139 LEU A CA 1
ATOM 733 C C . LEU A 1 139 ? -22.503 -7.914 18.440 1.00 80.41 139 LEU A C 1
ATOM 734 O O . LEU A 1 139 ? -22.059 -9.006 18.078 1.00 81.33 139 LEU A O 1
ATOM 739 N N . ILE A 1 140 ? -21.861 -7.133 19.301 1.00 70.98 140 ILE A N 1
ATOM 740 C CA . ILE A 1 140 ? -20.600 -7.551 19.901 1.00 62.94 140 ILE A CA 1
ATOM 741 C C . ILE A 1 140 ? -20.822 -8.735 20.834 1.00 67.82 140 ILE A C 1
ATOM 742 O O . ILE A 1 140 ? -20.052 -9.693 20.836 1.00 76.53 140 ILE A O 1
ATOM 747 N N . ASP A 1 141 ? -21.884 -8.664 21.627 1.00 57.64 141 ASP A N 1
ATOM 748 C CA . ASP A 1 141 ? -22.198 -9.734 22.552 1.00 46.61 141 ASP A CA 1
ATOM 749 C C . ASP A 1 141 ? -22.518 -11.000 21.777 1.00 77.57 141 ASP A C 1
ATOM 750 O O . ASP A 1 141 ? -22.357 -12.111 22.292 1.00 88.11 141 ASP A O 1
ATOM 755 N N . ARG A 1 142 ? -22.971 -10.819 20.537 1.00 74.42 142 ARG A N 1
ATOM 756 C CA . ARG A 1 142 ? -23.276 -11.936 19.653 1.00 68.65 142 ARG A CA 1
ATOM 757 C C . ARG A 1 142 ? -22.020 -12.627 19.129 1.00 74.32 142 ARG A C 1
ATOM 758 O O . ARG A 1 142 ? -21.906 -13.863 19.185 1.00 69.48 142 ARG A O 1
ATOM 766 N N . TYR A 1 143 ? -21.091 -11.833 18.606 1.00 78.63 143 TYR A N 1
ATOM 767 C CA . TYR A 1 143 ? -19.841 -12.373 18.087 1.00 71.81 143 TYR A CA 1
ATOM 768 C C . TYR A 1 143 ? -19.061 -13.049 19.217 1.00 68.11 143 TYR A C 1
ATOM 769 O O . TYR A 1 143 ? -18.320 -14.003 18.983 1.00 66.99 143 TYR A O 1
ATOM 778 N N . LEU A 1 144 ? -19.247 -12.563 20.443 1.00 57.44 144 LEU A N 1
ATOM 779 C CA . LEU A 1 144 ? -18.573 -13.139 21.597 1.00 58.32 144 LEU A CA 1
ATOM 780 C C . LEU A 1 144 ? -19.121 -14.525 21.889 1.00 66.48 144 LEU A C 1
ATOM 781 O O . LEU A 1 144 ? -18.393 -15.417 22.323 1.00 76.01 144 LEU A O 1
ATOM 786 N N . ILE A 1 145 ? -20.414 -14.693 21.643 1.00 69.73 145 ILE A N 1
ATOM 787 C CA . ILE A 1 145 ? -21.078 -15.972 21.842 1.00 73.80 145 ILE A CA 1
ATOM 788 C C . ILE A 1 145 ? -20.620 -16.969 20.787 1.00 69.82 145 ILE A C 1
ATOM 789 O O . ILE A 1 145 ? -20.285 -18.111 21.110 1.00 69.82 145 ILE A O 1
ATOM 794 N N . ALA A 1 146 ? -20.606 -16.524 19.531 1.00 70.56 146 ALA A N 1
ATOM 795 C CA . ALA A 1 146 ? -20.109 -17.330 18.417 1.00 69.54 146 ALA A CA 1
ATOM 796 C C . ALA A 1 146 ? -18.729 -17.887 18.718 1.00 68.48 146 ALA A C 1
ATOM 797 O O . ALA A 1 146 ? -18.489 -19.089 18.562 1.00 73.65 146 ALA A O 1
ATOM 799 N N . ALA A 1 147 ? -17.835 -17.005 19.167 1.00 66.93 147 ALA A N 1
ATOM 800 C CA . ALA A 1 147 ? -16.478 -17.397 19.521 1.00 63.62 147 ALA A CA 1
ATOM 801 C C . ALA A 1 147 ? -16.488 -18.483 20.595 1.00 73.23 147 ALA A C 1
ATOM 802 O O . ALA A 1 147 ? -15.679 -19.410 20.554 1.00 83.90 147 ALA A O 1
ATOM 804 N N . GLU A 1 148 ? -17.418 -18.386 21.539 1.00 69.29 148 GLU A N 1
ATOM 805 C CA . GLU A 1 148 ? -17.539 -19.411 22.571 1.00 72.98 148 GLU A CA 1
ATOM 806 C C . GLU A 1 148 ? -18.131 -20.702 21.991 1.00 68.96 148 GLU A C 1
ATOM 807 O O . GLU A 1 148 ? -17.650 -21.791 22.307 1.00 72.43 148 GLU A O 1
ATOM 813 N N . HIS A 1 149 ? -19.153 -20.577 21.142 1.00 64.56 149 HIS A N 1
ATOM 814 C CA . HIS A 1 149 ? -19.809 -21.727 20.507 1.00 78.70 149 HIS A CA 1
ATOM 815 C C . HIS A 1 149 ? -18.793 -22.510 19.673 1.00 95.24 149 HIS A C 1
ATOM 816 O O . HIS A 1 149 ? -18.762 -23.746 19.707 1.00 105.64 149 HIS A O 1
ATOM 823 N N . ALA A 1 150 ? -17.947 -21.773 18.955 1.00 88.61 150 ALA A N 1
ATOM 824 C CA . ALA A 1 150 ? -16.913 -22.353 18.109 1.00 71.99 150 ALA A CA 1
ATOM 825 C C . ALA A 1 150 ? -15.729 -22.889 18.912 1.00 64.61 150 ALA A C 1
ATOM 826 O O . ALA A 1 150 ? -14.859 -23.565 18.357 1.00 69.01 150 ALA A O 1
ATOM 828 N N . GLY A 1 151 ? -15.691 -22.570 20.205 1.00 57.91 151 GLY A N 1
ATOM 829 C CA . GLY A 1 151 ? -14.591 -22.961 21.072 1.00 56.64 151 GLY A CA 1
ATOM 830 C C . GLY A 1 151 ? -13.290 -22.234 20.769 1.00 62.27 151 GLY A C 1
ATOM 831 O O . GLY A 1 151 ? -12.205 -22.735 21.057 1.00 71.46 151 GLY A O 1
ATOM 832 N N . ILE A 1 152 ? -13.403 -21.038 20.202 1.00 59.45 152 ILE A N 1
ATOM 833 C CA . ILE A 1 152 ? -12.245 -20.264 19.785 1.00 62.54 152 ILE A CA 1
ATOM 834 C C . ILE A 1 152 ? -12.159 -18.927 20.539 1.00 62.51 152 ILE A C 1
ATOM 835 O O . ILE A 1 152 ? -13.137 -18.185 20.590 1.00 67.70 152 ILE A O 1
ATOM 840 N N . GLN A 1 153 ? -10.994 -18.621 21.120 1.00 63.27 153 GLN A N 1
ATOM 841 C CA . GLN A 1 153 ? -10.796 -17.358 21.848 1.00 65.61 153 GLN A CA 1
ATOM 842 C C . GLN A 1 153 ? -10.967 -16.131 20.952 1.00 69.40 153 GLN A C 1
ATOM 843 O O . GLN A 1 153 ? -10.475 -16.097 19.821 1.00 53.77 153 GLN A O 1
ATOM 849 N N . PRO A 1 154 ? -11.689 -15.121 21.453 1.00 75.52 154 PRO A N 1
ATOM 850 C CA . PRO A 1 154 ? -11.884 -13.894 20.675 1.00 59.33 154 PRO A CA 1
ATOM 851 C C . PRO A 1 154 ? -10.805 -12.855 20.918 1.00 51.93 154 PRO A C 1
ATOM 852 O O . PRO A 1 154 ? -9.975 -12.998 21.819 1.00 61.04 154 PRO A O 1
ATOM 856 N N . LEU A 1 155 ? -10.817 -11.824 20.082 1.00 59.24 155 LEU A N 1
ATOM 857 C CA . LEU A 1 155 ? -9.971 -10.655 20.251 1.00 57.96 155 LEU A CA 1
ATOM 858 C C . LEU A 1 155 ? -10.701 -9.465 19.660 1.00 66.66 155 LEU A C 1
ATOM 859 O O . LEU A 1 155 ? -10.938 -9.423 18.454 1.00 76.93 155 LEU A O 1
ATOM 864 N N . LEU A 1 156 ? -11.074 -8.51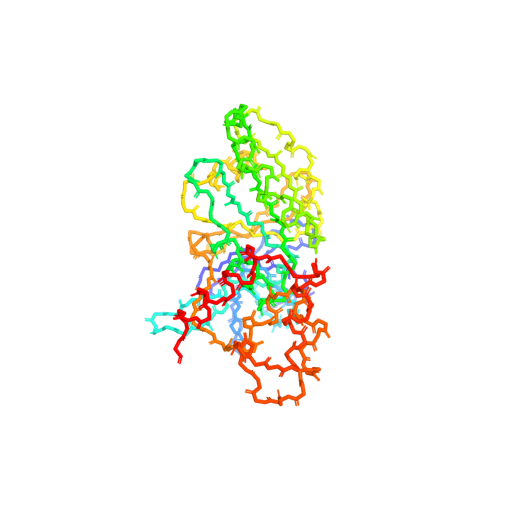0 20.503 1.00 70.92 156 LEU A N 1
ATOM 865 C CA . LEU A 1 156 ? -11.857 -7.374 20.040 1.00 70.06 156 LEU A CA 1
ATOM 866 C C . LEU A 1 156 ? -10.964 -6.286 19.464 1.00 59.79 156 LEU A C 1
ATOM 867 O O . LEU A 1 156 ? -9.852 -6.075 19.936 1.00 57.34 156 LEU A O 1
ATOM 872 N N . LEU A 1 157 ? -11.458 -5.604 18.436 1.00 61.10 157 LEU A N 1
ATOM 873 C CA . LEU A 1 157 ? -10.683 -4.589 17.741 1.00 53.89 157 LEU A CA 1
ATOM 874 C C . LEU A 1 157 ? -11.475 -3.300 17.493 1.00 54.43 157 LEU A C 1
ATOM 875 O O . LEU A 1 157 ? -12.442 -3.287 16.731 1.00 61.04 157 LEU A O 1
ATOM 880 N N . LEU A 1 158 ? -11.079 -2.219 18.148 1.00 56.38 158 LEU A N 1
ATOM 881 C CA . LEU A 1 158 ? -11.629 -0.921 17.802 1.00 57.02 158 LEU A CA 1
ATOM 882 C C . LEU A 1 158 ? -10.845 -0.377 16.630 1.00 55.10 158 LEU A C 1
ATOM 883 O O . LEU A 1 158 ? -9.793 0.238 16.810 1.00 66.13 158 LEU A O 1
ATOM 888 N N . ASN A 1 159 ? -11.345 -0.623 15.426 1.00 51.56 159 ASN A N 1
ATOM 889 C CA . ASN A 1 159 ? -10.745 -0.021 14.248 1.00 62.41 159 ASN A CA 1
ATOM 890 C C . ASN A 1 159 ? -11.202 1.434 14.126 1.00 61.20 159 ASN A C 1
ATOM 891 O O . ASN A 1 159 ? -12.151 1.851 14.805 1.00 51.00 159 ASN A O 1
ATOM 896 N N . LYS A 1 160 ? -10.530 2.189 13.255 1.00 59.00 160 LYS A N 1
ATOM 897 C CA . LYS A 1 160 ? -10.839 3.592 13.038 1.00 62.26 160 LYS A CA 1
ATOM 898 C C . LYS A 1 160 ? -10.728 4.378 14.341 1.00 69.95 160 LYS A C 1
ATOM 899 O O . LYS A 1 160 ? -11.642 5.120 14.698 1.00 70.28 160 LYS A O 1
ATOM 905 N N . ALA A 1 161 ? -9.608 4.219 15.044 1.00 66.42 161 ALA A N 1
ATOM 906 C CA . ALA A 1 161 ? -9.406 4.923 16.302 1.00 62.20 161 ALA A CA 1
ATOM 907 C C . ALA A 1 161 ? -9.051 6.375 16.038 1.00 67.76 161 ALA A C 1
ATOM 908 O O . ALA A 1 161 ? -9.123 7.216 16.942 1.00 74.25 161 ALA A O 1
ATOM 910 N N . ASP A 1 162 ? -8.665 6.658 14.793 1.00 67.61 162 ASP A N 1
ATOM 911 C CA . ASP A 1 162 ? -8.378 8.023 14.351 1.00 61.87 162 ASP A CA 1
ATOM 912 C C . ASP A 1 162 ? -9.626 8.889 14.380 1.00 73.45 162 ASP A C 1
ATOM 913 O O . ASP A 1 162 ? -9.538 10.114 14.327 1.00 81.16 162 ASP A O 1
ATOM 918 N N . LEU A 1 163 ? -10.785 8.240 14.481 1.00 87.02 163 LEU A N 1
ATOM 919 C CA . LEU A 1 163 ? -12.066 8.935 14.501 1.00 89.79 163 LEU A CA 1
ATOM 920 C C . LEU A 1 163 ? -12.636 9.115 15.919 1.00 89.10 163 LEU A C 1
ATOM 921 O O . LEU A 1 163 ? -13.789 9.518 16.078 1.00 79.29 163 LEU A O 1
ATOM 926 N N . VAL A 1 164 ? -11.823 8.847 16.926 1.00 99.82 164 VAL A N 1
ATOM 927 C CA . VAL A 1 164 ? -12.289 8.979 18.288 1.00 100.58 164 VAL A CA 1
ATOM 928 C C . VAL A 1 164 ? -12.140 10.400 18.808 1.00 109.62 164 VAL A C 1
ATOM 929 O O . VAL A 1 164 ? -11.106 10.787 19.344 1.00 91.05 164 VAL A O 1
ATOM 933 N N . ASP A 1 165 ? -13.212 11.162 18.633 1.00 125.62 165 ASP A N 1
ATOM 934 C CA . ASP A 1 165 ? -13.312 12.542 19.071 1.00 126.92 165 ASP A CA 1
ATOM 935 C C . ASP A 1 165 ? -13.613 12.608 20.544 1.00 133.14 165 ASP A C 1
ATOM 936 O O . ASP A 1 165 ? -14.053 11.639 21.146 1.00 142.79 165 ASP A O 1
ATOM 941 N N . GLU A 1 166 ? -13.390 13.769 21.129 1.00 133.40 166 GLU A N 1
ATOM 942 C CA . GLU A 1 166 ? -13.675 13.935 22.530 1.00 139.45 166 GLU A CA 1
ATOM 943 C C . GLU A 1 166 ? -15.165 13.738 22.718 1.00 139.82 166 GLU A C 1
ATOM 944 O O . GLU A 1 166 ? -15.609 13.326 23.781 1.00 143.01 166 GLU A O 1
ATOM 950 N N . SER A 1 167 ? -15.947 14.057 21.697 1.00 135.86 167 SER A N 1
ATOM 951 C CA . SER A 1 167 ? -17.385 13.902 21.824 1.00 128.45 167 SER A CA 1
ATOM 952 C C . SER A 1 167 ? -17.822 12.461 22.076 1.00 124.28 167 SER A C 1
ATOM 953 O O . SER A 1 167 ? -18.633 12.210 22.960 1.00 129.00 167 SER A O 1
ATOM 956 N N . ASN A 1 168 ? -17.267 11.562 21.274 1.00 114.31 168 ASN A N 1
ATOM 957 C CA . ASN A 1 168 ? -17.491 10.119 21.302 1.00 103.20 168 ASN A CA 1
ATOM 958 C C . ASN A 1 168 ? -17.007 9.334 22.504 1.00 97.28 168 ASN A C 1
ATOM 959 O O . ASN A 1 168 ? -17.595 8.330 22.878 1.00 94.93 168 ASN A O 1
ATOM 964 N N . ALA A 1 169 ? -15.922 9.788 23.100 1.00 96.02 169 ALA A N 1
ATOM 965 C CA . ALA A 1 169 ? -15.269 9.051 24.163 1.00 92.74 169 ALA A CA 1
ATOM 966 C C . ALA A 1 169 ? -16.117 8.667 25.355 1.00 98.68 169 ALA A C 1
ATOM 967 O O . ALA A 1 169 ? -15.922 7.578 25.891 1.00 95.82 169 ALA A O 1
ATOM 969 N N . GLU A 1 170 ? -17.035 9.521 25.789 1.00 105.42 170 GLU A N 1
ATOM 970 C CA . GLU A 1 170 ? -17.846 9.146 26.934 1.00 99.31 170 GLU A CA 1
ATOM 971 C C . GLU A 1 170 ? -18.614 7.900 26.554 1.00 92.80 170 GLU A C 1
ATOM 972 O O . GLU A 1 170 ? -18.661 6.942 27.308 1.00 92.12 170 GLU A O 1
ATOM 978 N N . GLY A 1 171 ? -19.184 7.910 25.360 1.00 93.11 171 GLY A N 1
ATOM 979 C CA . GLY A 1 171 ? -19.936 6.779 24.850 1.00 95.68 171 GLY A CA 1
ATOM 980 C C . GLY A 1 171 ? -19.077 5.601 24.417 1.00 90.30 171 GLY A C 1
ATOM 981 O O . GLY A 1 171 ? -19.496 4.450 24.534 1.00 88.36 171 GLY A O 1
ATOM 982 N N . ILE A 1 172 ? -17.877 5.882 23.916 1.00 84.76 172 ILE A N 1
ATOM 983 C CA . ILE A 1 172 ? -16.992 4.831 23.428 1.00 76.39 172 ILE A CA 1
ATOM 984 C C . ILE A 1 172 ? -16.204 4.143 24.538 1.00 88.80 172 ILE A C 1
ATOM 985 O O . ILE A 1 172 ? -16.207 2.916 24.619 1.00 96.70 172 ILE A O 1
ATOM 990 N N . ASP A 1 173 ? -15.525 4.913 25.385 1.00 98.32 173 ASP A N 1
ATOM 991 C CA . ASP A 1 173 ? -14.723 4.310 26.448 1.00 110.04 173 ASP A CA 1
ATOM 992 C C . ASP A 1 173 ? -15.622 3.509 27.382 1.00 104.66 173 ASP A C 1
ATOM 993 O O . ASP A 1 173 ? -15.185 2.544 28.011 1.00 119.87 173 ASP A O 1
ATOM 998 N N . ALA A 1 174 ? -16.887 3.908 27.444 1.00 87.72 174 ALA A N 1
ATOM 999 C CA . ALA A 1 174 ? -17.883 3.188 28.220 1.00 81.14 174 ALA A CA 1
ATOM 1000 C C . ALA A 1 174 ? -18.036 1.747 27.740 1.00 84.78 174 ALA A C 1
ATOM 1001 O O . ALA A 1 174 ? -17.919 0.810 28.531 1.00 93.49 174 ALA A O 1
ATOM 1003 N N . LEU A 1 175 ? -18.276 1.581 26.444 1.00 75.98 175 LEU A N 1
ATOM 1004 C CA . LEU A 1 175 ? -18.509 0.264 25.864 1.00 76.13 175 LEU A CA 1
ATOM 1005 C C . LEU A 1 175 ? -17.244 -0.588 25.825 1.00 78.39 175 LEU A C 1
ATOM 1006 O O . LEU A 1 175 ? -17.306 -1.785 26.097 1.00 82.94 175 LEU A O 1
ATOM 1011 N N . LEU A 1 176 ? -16.109 0.029 25.494 1.00 73.61 176 LEU A N 1
ATOM 1012 C CA . LEU A 1 176 ? -14.826 -0.666 25.490 1.00 71.49 176 LEU A CA 1
ATOM 1013 C C . LEU A 1 176 ? -14.526 -1.277 26.851 1.00 76.05 176 LEU A C 1
ATOM 1014 O O . LEU A 1 176 ? -14.083 -2.425 26.940 1.00 74.77 176 LEU A O 1
ATOM 1019 N N . ASN A 1 177 ? -14.776 -0.508 27.906 1.00 80.31 177 ASN A N 1
ATOM 1020 C CA . ASN A 1 177 ? -14.438 -0.949 29.248 1.00 85.10 177 ASN A CA 1
ATOM 1021 C C . ASN A 1 177 ? -15.487 -1.887 29.848 1.00 90.06 177 ASN A C 1
ATOM 1022 O O . ASN A 1 177 ? -15.375 -2.276 31.006 1.00 97.38 177 ASN A O 1
ATOM 1027 N N . VAL A 1 178 ? -16.504 -2.243 29.064 1.00 80.79 178 VAL A N 1
ATOM 1028 C CA . VAL A 1 178 ? -17.439 -3.298 29.447 1.00 71.98 178 VAL A CA 1
ATOM 1029 C C . VAL A 1 178 ? -16.791 -4.634 29.121 1.00 64.42 178 VAL A C 1
ATOM 1030 O O . VAL A 1 178 ? -16.895 -5.583 29.897 1.00 60.75 178 VAL A O 1
ATOM 1034 N N . TYR A 1 179 ? -16.090 -4.697 27.991 1.00 62.18 179 TYR A N 1
ATOM 1035 C CA . TYR A 1 179 ? -15.391 -5.921 27.607 1.00 75.46 179 TYR A CA 1
ATOM 1036 C C . TYR A 1 179 ? -13.976 -5.964 28.178 1.00 84.58 179 TYR A C 1
ATOM 1037 O O . TYR A 1 179 ? -13.373 -7.031 28.281 1.00 97.86 179 TYR A O 1
ATOM 1046 N N . ARG A 1 180 ? -13.460 -4.806 28.574 1.00 91.22 180 ARG A N 1
ATOM 1047 C CA . ARG A 1 180 ? -12.177 -4.757 29.265 1.00 90.55 180 ARG A CA 1
ATOM 1048 C C . ARG A 1 180 ? -12.278 -5.346 30.667 1.00 92.76 180 ARG A C 1
ATOM 1049 O O . ARG A 1 180 ? -11.339 -5.979 31.145 1.00 93.88 180 ARG A O 1
ATOM 1057 N N . THR A 1 181 ? -13.419 -5.136 31.317 1.00 102.08 181 THR A N 1
ATOM 1058 C CA . THR A 1 181 ? -13.614 -5.594 32.688 1.00 101.81 181 THR A CA 1
ATOM 1059 C C . THR A 1 181 ? -14.134 -7.032 32.740 1.00 92.98 181 THR A C 1
ATOM 1060 O O . THR A 1 181 ? -14.239 -7.609 33.823 1.00 96.05 181 THR A O 1
ATOM 1064 N N . LEU A 1 182 ? -14.439 -7.611 31.578 1.00 71.63 182 LEU A N 1
ATOM 1065 C CA . LEU A 1 182 ? -14.787 -9.028 31.504 1.00 75.14 182 LEU A CA 1
ATOM 1066 C C . LEU A 1 182 ? -13.551 -9.902 31.275 1.00 79.43 182 LEU A C 1
ATOM 1067 O O . LEU A 1 182 ? -13.648 -11.129 31.243 1.00 90.31 182 LEU A O 1
ATOM 1072 N N . GLY A 1 183 ? -12.393 -9.268 31.115 1.00 69.32 183 GLY A N 1
ATOM 1073 C CA . GLY A 1 183 ? -11.141 -9.983 30.936 1.00 72.05 183 GLY A CA 1
ATOM 1074 C C . GLY A 1 183 ? -10.763 -10.162 29.479 1.00 76.01 183 GLY A C 1
ATOM 1075 O O . GLY A 1 183 ? -9.765 -10.810 29.164 1.00 81.22 183 GLY A O 1
ATOM 1076 N N . TYR A 1 184 ? -11.555 -9.574 28.590 1.00 69.11 184 TYR A N 1
ATOM 1077 C CA . TYR A 1 184 ? -11.345 -9.738 27.158 1.00 71.64 184 TYR A CA 1
ATOM 1078 C C . TYR A 1 184 ? -10.230 -8.862 26.604 1.00 70.50 184 TYR A C 1
ATOM 1079 O O . TYR A 1 184 ? -10.123 -7.691 26.951 1.00 62.05 184 TYR A O 1
ATOM 1088 N N . PRO A 1 185 ? -9.411 -9.431 25.711 1.00 73.35 185 PRO A N 1
ATOM 1089 C CA . PRO A 1 185 ? -8.354 -8.675 25.035 1.00 66.91 185 PRO A CA 1
ATOM 1090 C C . PRO A 1 185 ? -8.952 -7.637 24.089 1.00 69.13 185 PRO A C 1
ATOM 1091 O O . PRO A 1 185 ? -9.811 -8.002 23.290 1.00 76.89 185 PRO A O 1
ATOM 1095 N N . LEU A 1 186 ? -8.508 -6.384 24.176 1.00 71.21 186 LEU A N 1
ATOM 1096 C CA . LEU A 1 186 ? -9.000 -5.321 23.305 1.00 65.70 186 LEU A CA 1
ATOM 1097 C C . LEU A 1 186 ? -7.865 -4.388 22.867 1.00 72.03 186 LEU A C 1
ATOM 1098 O O . LEU A 1 186 ? -7.021 -4.007 23.677 1.00 79.81 186 LEU A O 1
ATOM 1103 N N . ILE A 1 187 ? -7.849 -4.036 21.582 1.00 64.91 187 ILE A N 1
ATOM 1104 C CA . ILE A 1 187 ? -6.881 -3.087 21.033 1.00 64.14 187 ILE A CA 1
ATOM 1105 C C . ILE A 1 187 ? -7.602 -2.010 20.211 1.00 71.38 187 ILE A C 1
ATOM 1106 O O . ILE A 1 187 ? -8.535 -2.323 19.466 1.00 66.10 187 ILE A O 1
ATOM 1111 N N . GLU A 1 188 ? -7.179 -0.753 20.357 1.00 74.35 188 GLU A N 1
ATOM 1112 C CA . GLU A 1 188 ? -7.702 0.361 19.554 1.00 78.07 188 GLU A CA 1
ATOM 1113 C C . GLU A 1 188 ? -6.713 0.682 18.428 1.00 73.02 188 GLU A C 1
ATOM 1114 O O . GLU A 1 188 ? -5.548 1.009 18.684 1.00 71.26 188 GLU A O 1
ATOM 1120 N N . VAL A 1 189 ? -7.169 0.595 17.183 1.00 66.72 189 VAL A N 1
ATOM 1121 C CA . VAL A 1 189 ? -6.268 0.744 16.042 1.00 69.44 189 VAL A CA 1
ATOM 1122 C C . VAL A 1 189 ? -6.803 1.635 14.930 1.00 71.60 189 VAL A C 1
ATOM 1123 O O . VAL A 1 189 ? -7.978 1.989 14.907 1.00 73.68 189 VAL A O 1
ATOM 1127 N N . SER A 1 190 ? -5.920 1.979 14.001 1.00 64.33 190 SER A N 1
ATOM 1128 C CA . SER A 1 190 ? -6.319 2.624 12.766 1.00 54.38 190 SER A CA 1
ATOM 1129 C C . SER A 1 190 ? -5.571 2.059 11.572 1.00 61.15 190 SER A C 1
ATOM 1130 O O . SER A 1 190 ? -4.365 2.249 11.447 1.00 60.81 190 SER A O 1
ATOM 1133 N N . ALA A 1 191 ? -6.295 1.385 10.685 1.00 71.64 191 ALA A N 1
ATOM 1134 C CA . ALA A 1 191 ? -5.739 0.981 9.403 1.00 69.91 191 ALA A CA 1
ATOM 1135 C C . ALA A 1 191 ? -5.588 2.183 8.468 1.00 78.52 191 ALA A C 1
ATOM 1136 O O . ALA A 1 191 ? -5.161 2.026 7.324 1.00 85.99 191 ALA A O 1
ATOM 1138 N N . PHE A 1 192 ? -5.950 3.374 8.950 1.00 74.58 192 PHE A N 1
ATOM 1139 C CA . PHE A 1 192 ? -5.706 4.616 8.215 1.00 85.44 192 PHE A CA 1
ATOM 1140 C C . PHE A 1 192 ? -4.409 5.259 8.688 1.00 89.48 192 PHE A C 1
ATOM 1141 O O . PHE A 1 192 ? -3.499 5.482 7.885 1.00 81.91 192 PHE A O 1
ATOM 1149 N N . ASN A 1 193 ? -4.342 5.554 9.989 1.00 108.18 193 ASN A N 1
ATOM 1150 C CA . ASN A 1 193 ? -3.136 6.080 10.638 1.00 116.90 193 ASN A CA 1
ATOM 1151 C C . ASN A 1 193 ? -1.973 5.104 10.600 1.00 115.45 193 ASN A C 1
ATOM 1152 O O . ASN A 1 193 ? -0.879 5.432 10.143 1.00 112.41 193 ASN A O 1
ATOM 1157 N N . GLY A 1 194 ? -2.227 3.906 11.118 1.00 107.74 194 GLY A N 1
ATOM 1158 C CA . GLY A 1 194 ? -1.184 2.941 11.408 1.00 97.38 194 GLY A CA 1
ATOM 1159 C C . GLY A 1 194 ? -1.073 2.784 12.918 1.00 95.48 194 GLY A C 1
ATOM 1160 O O . GLY A 1 194 ? -0.254 2.011 13.415 1.00 99.19 194 GLY A O 1
ATOM 1161 N N . LEU A 1 195 ? -1.906 3.532 13.639 1.00 82.80 195 LEU A N 1
ATOM 1162 C CA . LEU A 1 195 ? -1.926 3.534 15.098 1.00 81.03 195 LEU A CA 1
ATOM 1163 C C . LEU A 1 195 ? -2.055 2.136 15.692 1.00 86.02 195 LEU A C 1
ATOM 1164 O O . LEU A 1 195 ? -3.085 1.479 15.515 1.00 91.49 195 LEU A O 1
ATOM 1169 N N . ALA A 1 196 ? -1.002 1.700 16.385 1.00 92.50 196 ALA A N 1
ATOM 1170 C CA . ALA A 1 196 ? -0.972 0.440 17.136 1.00 71.76 196 ALA A CA 1
ATOM 1171 C C . ALA A 1 196 ? -1.094 -0.806 16.270 1.00 78.56 196 ALA A C 1
ATOM 1172 O O . ALA A 1 196 ? -1.649 -1.820 16.712 1.00 77.73 196 ALA A O 1
ATOM 1174 N N . MET A 1 197 ? -0.548 -0.750 15.057 1.00 77.57 197 MET A N 1
ATOM 1175 C CA . MET A 1 197 ? -0.604 -1.902 14.158 1.00 70.36 197 MET A CA 1
ATOM 1176 C C . MET A 1 197 ? 0.468 -2.944 14.478 1.00 71.75 197 MET A C 1
ATOM 1177 O O . MET A 1 197 ? 0.257 -4.129 14.227 1.00 76.43 197 MET A O 1
ATOM 1182 N N . ASP A 1 198 ? 1.606 -2.515 15.030 1.00 66.02 198 ASP A N 1
ATOM 1183 C CA . ASP A 1 198 ? 2.684 -3.449 15.354 1.00 77.72 198 ASP A CA 1
ATOM 1184 C C . ASP A 1 198 ? 2.380 -4.254 16.620 1.00 83.10 198 ASP A C 1
ATOM 1185 O O . ASP A 1 198 ? 3.124 -5.177 16.978 1.00 83.10 198 ASP A O 1
ATOM 1190 N N . GLU A 1 199 ? 1.288 -3.891 17.292 1.00 79.84 199 GLU A N 1
ATOM 1191 C CA . GLU A 1 199 ? 0.806 -4.620 18.461 1.00 85.64 199 GLU A CA 1
ATOM 1192 C C . GLU A 1 199 ? -0.167 -5.690 17.996 1.00 85.83 199 GLU A C 1
ATOM 1193 O O . GLU A 1 199 ? -0.195 -6.801 18.525 1.00 90.10 199 GLU A O 1
ATOM 1199 N N . LEU A 1 200 ? -0.965 -5.335 16.997 1.00 80.91 200 LEU A N 1
ATOM 1200 C CA . LEU A 1 200 ? -1.878 -6.269 16.361 1.00 59.45 200 LEU A CA 1
ATOM 1201 C C . LEU A 1 200 ? -1.087 -7.359 15.661 1.00 56.88 200 LEU A C 1
ATOM 1202 O O . LEU A 1 200 ? -1.369 -8.542 15.862 1.00 55.45 200 LEU A O 1
ATOM 1207 N N . ARG A 1 201 ? -0.086 -6.959 14.867 1.00 56.24 201 ARG A N 1
ATOM 1208 C CA . ARG A 1 201 ? 0.828 -7.912 14.231 1.00 58.21 201 ARG A CA 1
ATOM 1209 C C . ARG A 1 201 ? 1.449 -8.827 15.275 1.00 70.77 201 ARG A C 1
ATOM 1210 O O . ARG A 1 201 ? 1.701 -10.001 15.003 1.00 88.37 201 ARG A O 1
ATOM 1218 N N . GLY A 1 202 ? 1.683 -8.287 16.469 1.00 68.48 202 GLY A N 1
ATOM 1219 C CA . GLY A 1 202 ? 2.201 -9.072 17.570 1.00 56.37 202 GLY A CA 1
ATOM 1220 C C . GLY A 1 202 ? 1.137 -9.949 18.189 1.00 66.71 202 GLY A C 1
ATOM 1221 O O . GLY A 1 202 ? 1.411 -11.082 18.600 1.00 76.17 202 GLY A O 1
ATOM 1222 N N . ALA A 1 203 ? -0.083 -9.427 18.259 1.00 64.63 203 ALA A N 1
ATOM 1223 C CA . ALA A 1 203 ? -1.192 -10.189 18.819 1.00 56.28 203 ALA A CA 1
ATOM 1224 C C . ALA A 1 203 ? -1.552 -11.346 17.908 1.00 57.76 203 ALA A C 1
ATOM 1225 O O . ALA A 1 203 ? -2.056 -12.374 18.361 1.00 57.78 203 ALA A O 1
ATOM 1227 N N . LEU A 1 204 ? -1.275 -11.175 16.622 1.00 54.59 204 LEU A N 1
ATOM 1228 C CA . LEU A 1 204 ? -1.618 -12.181 15.636 1.00 52.54 204 LEU A CA 1
ATOM 1229 C C . LEU A 1 204 ? -0.488 -13.185 15.442 1.00 68.84 204 LEU A C 1
ATOM 1230 O O . LEU A 1 204 ? -0.704 -14.254 14.879 1.00 83.93 204 LEU A O 1
ATOM 1235 N N . ASP A 1 205 ? 0.712 -12.840 15.903 1.00 71.38 205 ASP A N 1
ATOM 1236 C CA . ASP A 1 205 ? 1.871 -13.728 15.782 1.00 81.97 205 ASP A CA 1
ATOM 1237 C C . ASP A 1 205 ? 1.631 -15.071 16.473 1.00 83.37 205 ASP A C 1
ATOM 1238 O O . ASP A 1 205 ? 1.134 -15.121 17.601 1.00 78.00 205 ASP A O 1
ATOM 1243 N N . GLY A 1 206 ? 1.988 -16.155 15.791 1.00 84.92 206 GLY A N 1
ATOM 1244 C CA . GLY A 1 206 ? 1.879 -17.485 16.363 1.00 82.46 206 GLY A CA 1
ATOM 1245 C C . GLY A 1 206 ? 0.471 -18.044 16.477 1.00 77.32 206 GLY A C 1
ATOM 1246 O O . GLY A 1 206 ? 0.272 -19.103 17.079 1.00 71.45 206 GLY A O 1
ATOM 1247 N N . HIS A 1 207 ? -0.507 -17.350 15.901 1.00 80.49 207 HIS A N 1
ATOM 1248 C CA . HIS A 1 207 ? -1.896 -17.810 15.953 1.00 78.96 207 HIS A CA 1
ATOM 1249 C C . HIS A 1 207 ? -2.483 -17.959 14.544 1.00 75.11 207 HIS A C 1
ATOM 1250 O O . HIS A 1 207 ? -1.920 -17.449 13.572 1.00 66.34 207 HIS A O 1
ATOM 1257 N N . VAL A 1 208 ? -3.595 -18.682 14.437 1.00 65.69 208 VAL A N 1
ATOM 1258 C CA . VAL A 1 208 ? -4.356 -18.737 13.197 1.00 61.46 208 VAL A CA 1
ATOM 1259 C C . VAL A 1 208 ? -5.648 -17.963 13.435 1.00 67.61 208 VAL A C 1
ATOM 1260 O O . VAL A 1 208 ? -6.458 -18.329 14.300 1.00 59.13 208 VAL A O 1
ATOM 1264 N N . SER A 1 209 ? -5.831 -16.887 12.672 1.00 66.44 209 SER A N 1
ATOM 1265 C CA . SER A 1 209 ? -6.820 -15.873 13.019 1.00 56.39 209 SER A CA 1
ATOM 1266 C C . SER A 1 209 ? -7.849 -15.612 11.915 1.00 59.98 209 SER A C 1
ATOM 1267 O O . SER A 1 209 ? -7.574 -15.749 10.727 1.00 50.58 209 SER A O 1
ATOM 1270 N N . VAL A 1 210 ? -9.032 -15.192 12.327 1.00 68.16 210 VAL A N 1
ATOM 1271 C CA . VAL A 1 210 ? -10.143 -14.971 11.425 1.00 61.76 210 VAL A CA 1
ATOM 1272 C C . VAL A 1 210 ? -10.668 -13.551 11.638 1.00 68.46 210 VAL A C 1
ATOM 1273 O O . VAL A 1 210 ? -10.780 -13.093 12.776 1.00 74.29 210 VAL A O 1
ATOM 1277 N N . PHE A 1 211 ? -10.963 -12.834 10.559 1.00 66.54 211 PHE A N 1
ATOM 1278 C CA . PHE A 1 211 ? -11.430 -11.458 10.717 1.00 58.48 211 PHE A CA 1
ATOM 1279 C C . PHE A 1 211 ? -12.940 -11.353 10.485 1.00 66.78 211 PHE A C 1
ATOM 1280 O O . PHE A 1 211 ? -13.435 -11.629 9.397 1.00 54.12 211 PHE A O 1
ATOM 1288 N N . VAL A 1 212 ? -13.655 -10.937 11.527 1.00 79.45 212 VAL A N 1
ATOM 1289 C CA . VAL A 1 212 ? -15.111 -10.988 11.562 1.00 73.33 212 VAL A CA 1
ATOM 1290 C C . VAL A 1 212 ? -15.670 -9.689 12.148 1.00 84.20 212 VAL A C 1
ATOM 1291 O O . VAL A 1 212 ? -15.145 -9.177 13.130 1.00 99.81 212 VAL A O 1
ATOM 1295 N N . GLY A 1 213 ? -16.731 -9.161 11.540 1.00 76.55 213 GLY A N 1
ATOM 1296 C CA . GLY A 1 213 ? -17.380 -7.940 12.001 1.00 65.40 213 GLY A CA 1
ATOM 1297 C C . GLY A 1 213 ? -18.409 -7.421 11.000 1.00 70.97 213 GLY A C 1
ATOM 1298 O O . GLY A 1 213 ? -18.417 -7.842 9.848 1.00 63.07 213 GLY A O 1
ATOM 1299 N N . GLN A 1 214 ? -19.280 -6.514 11.439 1.00 71.16 214 GLN A N 1
ATOM 1300 C CA . GLN A 1 214 ? -20.263 -5.881 10.559 1.00 69.01 214 GLN A CA 1
ATOM 1301 C C . GLN A 1 214 ? -19.556 -5.218 9.386 1.00 67.73 214 GLN A C 1
ATOM 1302 O O . GLN A 1 214 ? -18.400 -4.825 9.510 1.00 75.49 214 GLN A O 1
ATOM 1308 N N . SER A 1 215 ? -20.225 -5.103 8.245 1.00 74.57 215 SER A N 1
ATOM 1309 C CA . SER A 1 215 ? -19.566 -4.538 7.071 1.00 85.54 215 SER A CA 1
ATOM 1310 C C . SER A 1 215 ? -19.307 -3.043 7.258 1.00 76.83 215 SER A C 1
ATOM 1311 O O . SER A 1 215 ? -20.068 -2.345 7.933 1.00 70.94 215 SER A O 1
ATOM 1314 N N . GLY A 1 216 ? -18.213 -2.568 6.673 1.00 70.77 216 GLY A N 1
ATOM 1315 C CA . GLY A 1 216 ? -17.827 -1.178 6.794 1.00 61.45 216 GLY A CA 1
ATOM 1316 C C . GLY A 1 216 ? -17.034 -0.787 8.032 1.00 67.76 216 GLY A C 1
ATOM 1317 O O . GLY A 1 216 ? -16.947 0.408 8.331 1.00 70.45 216 GLY A O 1
ATOM 1318 N N . VAL A 1 217 ? -16.453 -1.759 8.745 1.00 62.07 217 VAL A N 1
ATOM 1319 C CA . VAL A 1 217 ? -15.585 -1.435 9.889 1.00 53.48 217 VAL A CA 1
ATOM 1320 C C . VAL A 1 217 ? -14.106 -1.469 9.531 1.00 63.45 217 VAL A C 1
ATOM 1321 O O . VAL A 1 217 ? -13.262 -1.108 10.353 1.00 61.42 217 VAL A O 1
ATOM 1325 N N . GLY A 1 218 ? -13.795 -1.919 8.316 1.00 70.01 218 GLY A N 1
ATOM 1326 C CA . GLY A 1 218 ? -12.431 -1.880 7.823 1.00 62.02 218 GLY A CA 1
ATOM 1327 C C . GLY A 1 218 ? -11.711 -3.206 7.753 1.00 63.15 218 GLY A C 1
ATOM 1328 O O . GLY A 1 218 ? -10.477 -3.240 7.790 1.00 72.35 218 GLY A O 1
ATOM 1329 N N . LYS A 1 219 ? -12.475 -4.290 7.633 1.00 62.34 219 LYS A N 1
ATOM 1330 C CA . LYS A 1 219 ? -11.902 -5.635 7.570 1.00 60.47 219 LYS A CA 1
ATOM 1331 C C . LYS A 1 219 ? -10.989 -5.782 6.361 1.00 63.01 219 LYS A C 1
ATOM 1332 O O . LYS A 1 219 ? -9.861 -6.272 6.480 1.00 66.83 219 LYS A O 1
ATOM 1338 N N . SER A 1 220 ? -11.466 -5.344 5.202 1.00 69.44 220 SER A N 1
ATOM 1339 C CA . SER A 1 220 ? -10.638 -5.381 4.006 1.00 73.41 220 SER A CA 1
ATOM 1340 C C . SER A 1 220 ? -9.388 -4.517 4.179 1.00 74.47 220 SER A C 1
ATOM 1341 O O . SER A 1 220 ? -8.270 -4.963 3.902 1.00 69.95 220 SER A O 1
ATOM 1344 N N . SER A 1 221 ? -9.590 -3.294 4.659 1.00 74.97 221 SER A N 1
ATOM 1345 C CA . SER A 1 221 ? -8.511 -2.329 4.860 1.00 72.81 221 SER A CA 1
ATOM 1346 C C . SER A 1 221 ? -7.446 -2.847 5.824 1.00 72.02 221 SER A C 1
ATOM 1347 O O . SER A 1 221 ? -6.260 -2.530 5.693 1.00 64.12 221 SER A O 1
ATOM 1350 N N . LEU A 1 222 ? -7.890 -3.635 6.797 1.00 65.71 222 LEU A N 1
ATOM 1351 C CA . LEU A 1 222 ? -7.011 -4.191 7.808 1.00 62.89 222 LEU A CA 1
ATOM 1352 C C . LEU A 1 222 ? -6.162 -5.349 7.268 1.00 69.29 222 LEU A C 1
ATOM 1353 O O . LEU A 1 222 ? -4.945 -5.386 7.478 1.00 61.88 222 LEU A O 1
ATOM 1358 N N . VAL A 1 223 ? -6.808 -6.294 6.592 1.00 65.58 223 VAL A N 1
ATOM 1359 C CA . VAL A 1 223 ? -6.098 -7.384 5.934 1.00 68.99 223 VAL A CA 1
ATOM 1360 C C . VAL A 1 223 ? -5.019 -6.837 5.002 1.00 71.72 223 VAL A C 1
ATOM 1361 O O . VAL A 1 223 ? -3.851 -7.208 5.109 1.00 79.38 223 VAL A O 1
ATOM 1365 N N . ASN A 1 224 ? -5.426 -5.948 4.100 1.00 67.41 224 ASN A N 1
ATOM 1366 C CA . ASN A 1 224 ? -4.514 -5.308 3.165 1.00 75.47 224 ASN A CA 1
ATOM 1367 C C . ASN A 1 224 ? -3.342 -4.637 3.875 1.00 72.68 224 ASN A C 1
ATOM 1368 O O . ASN A 1 224 ? -2.219 -4.655 3.371 1.00 79.70 224 ASN A O 1
ATOM 1373 N N . ALA A 1 225 ? -3.592 -4.082 5.056 1.00 59.95 225 ALA A N 1
ATOM 1374 C CA . ALA A 1 225 ? -2.527 -3.442 5.817 1.00 68.69 225 ALA A CA 1
ATOM 1375 C C . ALA A 1 225 ? -1.577 -4.464 6.441 1.00 72.62 225 ALA A C 1
ATOM 1376 O O . ALA A 1 225 ? -0.406 -4.170 6.674 1.00 72.56 225 ALA A O 1
ATOM 1378 N N . LEU A 1 226 ? -2.080 -5.665 6.711 1.00 66.71 226 LEU A N 1
ATOM 1379 C CA . LEU A 1 226 ? -1.265 -6.699 7.334 1.00 64.11 226 LEU A CA 1
ATOM 1380 C C . LEU A 1 226 ? -0.691 -7.625 6.267 1.00 73.72 226 LEU A C 1
ATOM 1381 O O . LEU A 1 226 ? 0.317 -8.282 6.489 1.00 91.63 226 LEU A O 1
ATOM 1386 N N . LEU A 1 227 ? -1.330 -7.662 5.105 1.00 68.68 227 LEU A N 1
ATOM 1387 C CA . LEU A 1 227 ? -0.804 -8.390 3.952 1.00 65.31 227 LEU A CA 1
ATOM 1388 C C . LEU A 1 227 ? -0.792 -7.481 2.713 1.00 73.03 227 LEU A C 1
ATOM 1389 O O . LEU A 1 227 ? -1.698 -7.551 1.883 1.00 78.69 227 LEU A O 1
ATOM 1394 N N . PRO A 1 228 ? 0.220 -6.607 2.598 1.00 82.16 228 PRO A N 1
ATOM 1395 C CA . PRO A 1 228 ? 0.315 -5.628 1.502 1.00 98.43 228 PRO A CA 1
ATOM 1396 C C . PRO A 1 228 ? 0.215 -6.236 0.106 1.00 110.93 228 PRO A C 1
ATOM 1397 O O . PRO A 1 228 ? -0.442 -5.651 -0.759 1.00 121.34 228 PRO A O 1
ATOM 1401 N N . GLY A 1 229 ? 0.865 -7.376 -0.105 1.00 103.91 229 GLY A N 1
ATOM 1402 C CA . GLY A 1 229 ? 0.773 -8.092 -1.365 1.00 102.62 229 GLY A CA 1
ATOM 1403 C C . GLY A 1 229 ? 0.635 -9.591 -1.161 1.00 102.46 229 GLY A C 1
ATOM 1404 O O . GLY A 1 229 ? -0.458 -10.152 -1.258 1.00 94.78 229 GLY A O 1
ATOM 1405 N N . THR A 1 250 ? -13.429 -19.524 -1.950 1.00 98.95 250 THR A N 1
ATOM 1406 C CA . THR A 1 250 ? -13.544 -20.230 -0.681 1.00 96.70 250 THR A CA 1
ATOM 1407 C C . THR A 1 250 ? -12.411 -19.810 0.245 1.00 91.01 250 THR A C 1
ATOM 1408 O O . THR A 1 250 ? -11.567 -18.994 -0.132 1.00 102.80 250 THR A O 1
ATOM 1412 N N . ALA A 1 251 ? -12.401 -20.366 1.453 1.00 77.16 251 ALA A N 1
ATOM 1413 C CA . ALA A 1 251 ? -11.375 -20.059 2.442 1.00 81.25 251 ALA A CA 1
ATOM 1414 C C . ALA A 1 251 ? -9.955 -20.338 1.926 1.00 77.87 251 ALA A C 1
ATOM 1415 O O . ALA A 1 251 ? -9.670 -21.426 1.431 1.00 76.13 251 ALA A O 1
ATOM 1417 N N . ARG A 1 252 ? -9.070 -19.350 2.040 1.00 68.37 252 ARG A N 1
ATOM 1418 C CA . ARG A 1 252 ? -7.667 -19.541 1.691 1.00 63.49 252 ARG A CA 1
ATOM 1419 C C . ARG A 1 252 ? -6.808 -19.202 2.915 1.00 72.20 252 ARG A C 1
ATOM 1420 O O . ARG A 1 252 ? -7.244 -18.452 3.784 1.00 71.69 252 ARG A O 1
ATOM 1428 N N . LEU A 1 253 ? -5.604 -19.761 3.002 1.00 62.8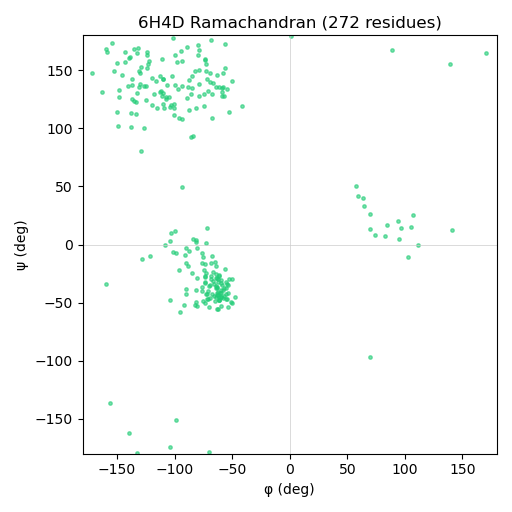8 253 LEU A N 1
ATOM 1429 C CA . LEU A 1 253 ? -4.729 -19.471 4.132 1.00 52.52 253 LEU A CA 1
ATOM 1430 C C . LEU A 1 253 ? -3.525 -18.662 3.702 1.00 56.36 253 LEU A C 1
ATOM 1431 O O . LEU A 1 253 ? -2.797 -19.046 2.782 1.00 70.12 253 LEU A O 1
ATOM 1436 N N . PHE A 1 254 ? -3.303 -17.555 4.404 1.00 50.74 254 PHE A N 1
ATOM 1437 C CA . PHE A 1 254 ? -2.158 -16.693 4.146 1.00 59.02 254 PHE A CA 1
ATOM 1438 C C . PHE A 1 254 ? -1.337 -16.580 5.411 1.00 54.93 254 PHE A C 1
ATOM 1439 O O . PHE A 1 254 ? -1.860 -16.772 6.503 1.00 66.05 254 PHE A O 1
ATOM 1447 N N . HIS A 1 255 ? -0.061 -16.231 5.268 1.00 55.49 255 HIS A N 1
ATOM 1448 C CA . HIS A 1 255 ? 0.816 -16.076 6.428 1.00 65.25 255 HIS A CA 1
ATOM 1449 C C . HIS A 1 255 ? 1.212 -14.620 6.609 1.00 69.10 255 HIS A C 1
ATOM 1450 O O . HIS A 1 255 ? 1.614 -13.957 5.657 1.00 61.07 255 HIS A O 1
ATOM 1457 N N . PHE A 1 256 ? 1.085 -14.109 7.827 1.00 77.18 256 PHE A N 1
ATOM 1458 C CA . PHE A 1 256 ? 1.499 -12.739 8.081 1.00 70.17 256 PHE A CA 1
ATOM 1459 C C . PHE A 1 256 ? 3.012 -12.724 8.047 1.00 75.24 256 PHE A C 1
ATOM 1460 O O . PHE A 1 256 ? 3.651 -13.684 8.487 1.00 81.84 256 PHE A O 1
ATOM 1468 N N . PRO A 1 257 ? 3.590 -11.649 7.498 1.00 70.06 257 PRO A N 1
ATOM 1469 C CA . PRO A 1 257 ? 5.044 -11.451 7.470 1.00 73.90 257 PRO A CA 1
ATOM 1470 C C . PRO A 1 257 ? 5.666 -11.333 8.865 1.00 77.49 257 PRO A C 1
ATOM 1471 O O . PRO A 1 257 ? 6.774 -11.836 9.078 1.00 85.48 257 PRO A O 1
ATOM 1475 N N . GLY A 1 258 ? 4.965 -10.684 9.792 1.00 69.91 258 GLY A N 1
ATOM 1476 C CA . GLY A 1 258 ? 5.437 -10.564 11.160 1.00 83.32 258 GLY A CA 1
ATOM 1477 C C . GLY A 1 258 ? 5.341 -11.873 11.929 1.00 82.69 258 GLY A C 1
ATOM 1478 O O . GLY A 1 258 ? 6.068 -12.101 12.898 1.00 76.31 258 GLY A O 1
ATOM 1479 N N . GLY A 1 259 ? 4.437 -12.738 11.491 1.00 76.89 259 GLY A N 1
ATOM 1480 C CA . GLY A 1 259 ? 4.250 -14.029 12.119 1.00 76.59 259 GLY A CA 1
ATOM 1481 C C . GLY A 1 259 ? 2.772 -14.330 12.210 1.00 75.46 259 GLY A C 1
ATOM 1482 O O . GLY A 1 259 ? 1.952 -13.410 12.219 1.00 78.64 259 GLY A O 1
ATOM 1483 N N . GLY A 1 260 ? 2.424 -15.610 12.281 1.00 66.20 260 GLY A N 1
ATOM 1484 C CA . GLY A 1 260 ? 1.028 -16.000 12.352 1.00 61.39 260 GLY A CA 1
ATOM 1485 C C . GLY A 1 260 ? 0.417 -16.194 10.971 1.00 65.01 260 GLY A C 1
ATOM 1486 O O . GLY A 1 260 ? 1.003 -15.800 9.957 1.00 73.25 260 GLY A O 1
ATOM 1487 N N . ASP A 1 261 ? -0.765 -16.804 10.939 1.00 59.81 261 ASP A N 1
ATOM 1488 C CA . ASP A 1 261 ? -1.474 -17.093 9.696 1.00 67.32 261 ASP A CA 1
ATOM 1489 C C . ASP A 1 261 ? -2.879 -16.498 9.699 1.00 68.98 261 ASP A C 1
ATOM 1490 O O . ASP A 1 261 ? -3.411 -16.134 10.749 1.00 78.24 261 ASP A O 1
ATOM 1495 N N . LEU A 1 262 ? -3.488 -16.440 8.520 1.00 74.88 262 LEU A N 1
ATOM 1496 C CA . LEU A 1 262 ? -4.854 -15.958 8.363 1.00 66.48 262 LEU A CA 1
ATOM 1497 C C . LEU A 1 262 ? -5.636 -16.848 7.414 1.00 67.90 262 LEU A C 1
ATOM 1498 O O . LEU A 1 262 ? -5.092 -17.327 6.422 1.00 89.49 262 LEU A O 1
ATOM 1503 N N . ILE A 1 263 ? -6.912 -17.062 7.714 1.00 55.60 263 ILE A N 1
ATOM 1504 C CA . ILE A 1 263 ? -7.800 -17.786 6.809 1.00 61.12 263 ILE A CA 1
ATOM 1505 C C . ILE A 1 263 ? -8.926 -16.832 6.447 1.00 64.25 263 ILE A C 1
ATOM 1506 O O . ILE A 1 263 ? -9.620 -16.351 7.335 1.00 71.58 263 ILE A O 1
ATOM 1511 N N . ASP A 1 264 ? -9.089 -16.533 5.155 1.00 77.40 264 ASP A N 1
ATOM 1512 C CA . ASP A 1 264 ? -10.040 -15.501 4.715 1.00 73.15 264 ASP A CA 1
ATOM 1513 C C . ASP A 1 264 ? -10.965 -15.955 3.592 1.00 73.84 264 ASP A C 1
ATOM 1514 O O . ASP A 1 264 ? -10.598 -16.776 2.749 1.00 74.13 264 ASP A O 1
ATOM 1519 N N . SER A 1 265 ? -12.165 -15.383 3.591 1.00 82.06 265 SER A N 1
ATOM 1520 C CA . SER A 1 265 ? -13.143 -15.555 2.524 1.00 79.60 265 SER A CA 1
ATOM 1521 C C . SER A 1 265 ? -14.290 -14.597 2.793 1.00 86.40 265 SER A C 1
ATOM 1522 O O . SER A 1 265 ? -14.589 -14.316 3.952 1.00 88.24 265 SER A O 1
ATOM 1525 N N . PRO A 1 266 ? -14.924 -14.078 1.729 1.00 90.74 266 PRO A N 1
ATOM 1526 C CA . PRO A 1 266 ? -16.133 -13.256 1.873 1.00 89.50 266 PRO A CA 1
ATOM 1527 C C . PRO A 1 266 ? -17.208 -13.904 2.764 1.00 84.29 266 PRO A C 1
ATOM 1528 O O . PRO A 1 266 ? -17.958 -13.182 3.428 1.00 89.45 266 PRO A O 1
ATOM 1532 N N . GLY A 1 267 ? -17.259 -15.233 2.800 1.00 83.67 267 GLY A N 1
ATOM 1533 C CA . GLY A 1 267 ? -18.234 -15.946 3.612 1.00 91.42 267 GLY A CA 1
ATOM 1534 C C . GLY A 1 267 ? -17.913 -15.966 5.095 1.00 88.44 267 GLY A C 1
ATOM 1535 O O . GLY A 1 267 ? -18.809 -15.845 5.933 1.00 83.15 267 GLY A O 1
ATOM 1536 N N . ILE A 1 268 ? -16.629 -16.135 5.407 1.00 90.70 268 ILE A N 1
ATOM 1537 C CA . ILE A 1 268 ? -16.115 -16.122 6.775 1.00 87.05 268 ILE A CA 1
ATOM 1538 C C . ILE A 1 268 ? -16.226 -14.718 7.378 1.00 88.76 268 ILE A C 1
ATOM 1539 O O . ILE A 1 268 ? -16.378 -14.555 8.586 1.00 89.18 268 ILE A O 1
ATOM 1544 N N . ARG A 1 269 ? -16.150 -13.702 6.524 1.00 91.73 269 ARG A N 1
ATOM 1545 C CA . ARG A 1 269 ? -16.315 -12.320 6.959 1.00 86.23 269 ARG A CA 1
ATOM 1546 C C . ARG A 1 269 ? -17.733 -12.061 7.459 1.00 95.71 269 ARG A C 1
ATOM 1547 O O . ARG A 1 269 ? -17.935 -11.258 8.373 1.00 98.57 269 ARG A O 1
ATOM 1555 N N . GLU A 1 270 ? -18.711 -12.730 6.845 1.00 95.89 270 GLU A N 1
ATOM 1556 C CA . GLU A 1 270 ? -20.102 -12.620 7.280 1.00 81.98 270 GLU A CA 1
ATOM 1557 C C . GLU A 1 270 ? -20.416 -13.577 8.432 1.00 70.31 270 GLU A C 1
ATOM 1558 O O . GLU A 1 270 ? -21.564 -13.674 8.848 1.00 57.14 270 GLU A O 1
ATOM 1564 N N . PHE A 1 271 ? -19.404 -14.281 8.944 1.00 84.04 271 PHE A N 1
ATOM 1565 C CA . PHE A 1 271 ? -19.586 -15.205 10.072 1.00 71.69 271 PHE A CA 1
ATOM 1566 C C . PHE A 1 271 ? -20.130 -14.495 11.298 1.00 69.69 271 PHE A C 1
ATOM 1567 O O . PHE A 1 271 ? -19.575 -13.495 11.754 1.00 73.35 271 PHE A O 1
ATOM 1575 N N . GLY A 1 272 ? -21.209 -15.033 11.846 1.00 60.09 272 GLY A N 1
ATOM 1576 C CA . GLY A 1 272 ? -21.773 -14.504 13.070 1.00 55.44 272 GLY A CA 1
ATOM 1577 C C . GLY A 1 272 ? -22.594 -15.534 13.816 1.00 68.39 272 GLY A C 1
ATOM 1578 O O . GLY A 1 272 ? -22.203 -16.694 13.934 1.00 81.11 272 GLY A O 1
ATOM 1579 N N . LEU A 1 273 ? -23.750 -15.107 14.304 1.00 73.29 273 LEU A N 1
ATOM 1580 C CA . LEU A 1 273 ? -24.586 -15.969 15.116 1.00 76.07 273 LEU A CA 1
ATOM 1581 C C . LEU A 1 273 ? -25.994 -16.098 14.559 1.00 67.22 273 LEU A C 1
ATOM 1582 O O . LEU A 1 273 ? -26.688 -15.094 14.355 1.00 56.84 273 LEU A O 1
ATOM 1587 N N . GLY A 1 274 ? -26.409 -17.340 14.326 1.00 64.39 274 GLY A N 1
ATOM 1588 C CA . GLY A 1 274 ? -27.788 -17.637 13.994 1.00 70.54 274 GLY A CA 1
ATOM 1589 C C . GLY A 1 274 ? -28.517 -18.112 15.238 1.00 80.86 274 GLY A C 1
ATOM 1590 O O . GLY A 1 274 ? -28.156 -17.731 16.346 1.00 82.22 274 GLY A O 1
ATOM 1591 N N . HIS A 1 275 ? -29.527 -18.959 15.066 1.00 99.26 275 HIS A N 1
ATOM 1592 C CA . HIS A 1 275 ? -30.345 -19.400 16.194 1.00 108.71 275 HIS A CA 1
ATOM 1593 C C . HIS A 1 275 ? -29.723 -20.593 16.923 1.00 99.50 275 HIS A C 1
ATOM 1594 O O . HIS A 1 275 ? -29.250 -21.545 16.297 1.00 107.19 275 HIS A O 1
ATOM 1601 N N . VAL A 1 276 ? -29.718 -20.523 18.254 1.00 90.99 276 VAL A N 1
ATOM 1602 C CA . VAL A 1 276 ? -29.093 -21.544 19.094 1.00 100.41 276 VAL A CA 1
ATOM 1603 C C . VAL A 1 276 ? -29.963 -21.847 20.330 1.00 110.32 276 VAL A C 1
ATOM 1604 O O . VAL A 1 276 ? -31.153 -21.533 20.343 1.00 115.79 276 VAL A O 1
ATOM 1608 N N . SER A 1 277 ? -29.383 -22.464 21.358 1.00 106.57 277 SER A N 1
ATOM 1609 C CA . SER A 1 277 ? -30.125 -22.769 22.583 1.00 110.38 277 SER A CA 1
ATOM 1610 C C . SER A 1 277 ? -29.958 -21.675 23.627 1.00 104.47 277 SER A C 1
ATOM 1611 O O . SER A 1 277 ? -28.987 -20.927 23.587 1.00 110.56 277 SER A O 1
ATOM 1614 N N . ARG A 1 278 ? -30.901 -21.589 24.562 1.00 99.01 278 ARG A N 1
ATOM 1615 C CA . ARG A 1 278 ? -30.789 -20.658 25.679 1.00 90.41 278 ARG A CA 1
ATOM 1616 C C . ARG A 1 278 ? -29.541 -20.962 26.496 1.00 92.10 278 ARG A C 1
ATOM 1617 O O . ARG A 1 278 ? -28.847 -20.048 26.952 1.00 84.96 278 ARG A O 1
ATOM 1625 N N . ASP A 1 279 ? -29.256 -22.252 26.662 1.00 101.92 279 ASP A N 1
ATOM 1626 C CA . ASP A 1 279 ? -28.104 -22.695 27.437 1.00 111.93 279 ASP A CA 1
ATOM 1627 C C . ASP A 1 279 ? -26.806 -22.470 26.675 1.00 110.02 279 ASP A C 1
ATOM 1628 O O . ASP A 1 279 ? -25.733 -22.419 27.276 1.00 124.10 279 ASP A O 1
ATOM 1633 N N . ASP A 1 280 ? -26.900 -22.359 25.351 1.00 94.72 280 ASP A N 1
ATOM 1634 C CA . ASP A 1 280 ? -25.753 -21.937 24.555 1.00 94.13 280 ASP A CA 1
ATOM 1635 C C . ASP A 1 280 ? -25.501 -20.449 24.838 1.00 92.35 280 ASP A C 1
ATOM 1636 O O . ASP A 1 280 ? -24.398 -20.066 25.228 1.00 98.08 280 ASP A O 1
ATOM 1641 N N . VAL A 1 281 ? -26.537 -19.625 24.667 1.00 87.09 281 VAL A N 1
ATOM 1642 C CA . VAL A 1 281 ? -26.451 -18.176 24.886 1.00 80.07 281 VAL A CA 1
ATOM 1643 C C . VAL A 1 281 ? -25.924 -17.797 26.269 1.00 86.56 281 VAL A C 1
ATOM 1644 O O . VAL A 1 281 ? -25.055 -16.935 26.396 1.00 92.23 281 VAL A O 1
ATOM 1648 N N . GLU A 1 282 ? -26.467 -18.438 27.298 1.00 90.98 282 GLU A N 1
ATOM 1649 C CA . GLU A 1 282 ? -26.026 -18.211 28.666 1.00 88.03 282 GLU A CA 1
ATOM 1650 C C . GLU A 1 282 ? -24.533 -18.513 28.826 1.00 74.76 282 GLU A C 1
ATOM 1651 O O . GLU A 1 282 ? -23.820 -17.780 29.522 1.00 71.85 282 GLU A O 1
ATOM 1657 N N . ALA A 1 283 ? -24.061 -19.568 28.160 1.00 77.18 283 ALA A N 1
ATOM 1658 C CA . ALA A 1 283 ? -22.646 -19.952 28.224 1.00 76.19 283 ALA A CA 1
ATOM 1659 C C . ALA A 1 283 ? -21.769 -18.933 27.524 1.00 76.15 283 ALA A C 1
ATOM 1660 O O . ALA A 1 283 ? -20.552 -18.925 27.709 1.00 79.07 283 ALA A O 1
ATOM 1662 N N . GLY A 1 284 ? -22.405 -18.081 26.722 1.00 76.99 284 GLY A N 1
ATOM 1663 C CA . GLY A 1 284 ? -21.728 -17.024 25.994 1.00 69.90 284 GLY A CA 1
ATOM 1664 C C . GLY A 1 284 ? -21.453 -15.815 26.855 1.00 82.46 284 GLY A C 1
ATOM 1665 O O . GLY A 1 284 ? -20.830 -14.855 26.403 1.00 97.87 284 GLY A O 1
ATOM 1666 N N . PHE A 1 285 ? -21.909 -15.857 28.096 1.00 80.16 285 PHE A N 1
ATOM 1667 C CA . PHE A 1 285 ? -21.649 -14.772 29.013 1.00 76.54 285 PHE A CA 1
ATOM 1668 C C . PHE A 1 285 ? -20.781 -15.344 30.108 1.00 67.19 285 PHE A C 1
ATOM 1669 O O . PHE A 1 285 ? -21.197 -16.221 30.838 1.00 88.26 285 PHE A O 1
ATOM 1677 N N . ILE A 1 286 ? -19.572 -14.829 30.228 1.00 61.86 286 ILE A N 1
ATOM 1678 C CA . ILE A 1 286 ? -18.645 -15.324 31.228 1.00 77.85 286 ILE A CA 1
ATOM 1679 C C . ILE A 1 286 ? -19.133 -15.112 32.643 1.00 88.21 286 ILE A C 1
ATOM 1680 O O . ILE A 1 286 ? -18.903 -15.941 33.508 1.00 98.96 286 ILE A O 1
ATOM 1685 N N . GLU A 1 287 ? -19.796 -13.995 32.882 1.00 87.03 287 GLU A N 1
ATOM 1686 C CA . GLU A 1 287 ? -20.286 -13.700 34.209 1.00 85.94 287 GLU A CA 1
ATOM 1687 C C . GLU A 1 287 ? -21.237 -14.809 34.574 1.00 86.61 287 GLU A C 1
ATOM 1688 O O . GLU A 1 287 ? -21.242 -15.297 35.694 1.00 95.11 287 GLU A O 1
ATOM 1694 N N . PHE A 1 288 ? -22.055 -15.194 33.608 1.00 78.88 288 PHE A N 1
ATOM 1695 C CA . PHE A 1 288 ? -23.024 -16.254 33.785 1.00 90.90 288 PHE A CA 1
ATOM 1696 C C . PHE A 1 288 ? -22.465 -17.646 34.019 1.00 113.19 288 PHE A C 1
ATOM 1697 O O . PHE A 1 288 ? -22.937 -18.375 34.882 1.00 114.63 288 PHE A O 1
ATOM 1705 N N . ARG A 1 289 ? -21.460 -18.022 33.240 1.00 131.84 289 ARG A N 1
ATOM 1706 C CA . ARG A 1 289 ? -20.948 -19.383 33.318 1.00 132.02 289 ARG A CA 1
ATOM 1707 C C . ARG A 1 289 ? -20.689 -19.849 34.732 1.00 131.56 289 ARG A C 1
ATOM 1708 O O . ARG A 1 289 ? -21.065 -20.954 35.093 1.00 140.85 289 ARG A O 1
ATOM 1716 N N . ASP A 1 290 ? -20.067 -19.023 35.540 1.00 120.46 290 ASP A N 1
ATOM 1717 C CA . ASP A 1 290 ? -19.817 -19.443 36.909 1.00 111.81 290 ASP A CA 1
ATOM 1718 C C . ASP A 1 290 ? -21.056 -19.694 37.782 1.00 104.92 290 ASP A C 1
ATOM 1719 O O . ASP A 1 290 ? -21.108 -20.677 38.498 1.00 93.52 290 ASP A O 1
ATOM 1724 N N . LEU A 1 291 ? -22.032 -18.799 37.742 1.00 116.90 291 LEU A N 1
ATOM 1725 C CA . LEU A 1 291 ? -23.268 -18.931 38.531 1.00 117.72 291 LEU A CA 1
ATOM 1726 C C . LEU A 1 291 ? -24.354 -19.965 38.190 1.00 111.09 291 LEU A C 1
ATOM 1727 O O . LEU A 1 291 ? -24.916 -20.597 39.071 1.00 121.48 291 LEU A O 1
ATOM 1732 N N . LEU A 1 292 ? -24.647 -20.101 36.905 1.00 105.66 292 LEU A N 1
ATOM 1733 C CA . LEU A 1 292 ? -25.717 -20.945 36.359 1.00 98.48 292 LEU A CA 1
ATOM 1734 C C . LEU A 1 292 ? -25.811 -22.311 37.054 1.00 107.03 292 LEU A C 1
ATOM 1735 O O . LEU A 1 292 ? -24.861 -23.099 37.027 1.00 97.02 292 LEU A O 1
ATOM 1740 N N . GLY A 1 293 ? -26.959 -22.580 37.674 1.00 121.61 293 GLY A N 1
ATOM 1741 C CA . GLY A 1 293 ? -27.160 -23.797 38.443 1.00 129.11 293 GLY A CA 1
ATOM 1742 C C . GLY A 1 293 ? -27.132 -23.553 39.941 1.00 135.21 293 GLY A C 1
ATOM 1743 O O . GLY A 1 293 ? -27.032 -24.493 40.731 1.00 141.76 293 GLY A O 1
ATOM 1744 N N . HIS A 1 294 ? -27.246 -22.283 40.301 1.00 132.01 294 HIS A N 1
ATOM 1745 C CA . HIS A 1 294 ? -27.258 -21.871 41.681 1.00 126.89 294 HIS A CA 1
ATOM 1746 C C . HIS A 1 294 ? -28.541 -21.135 41.978 1.00 128.98 294 HIS A C 1
ATOM 1747 O O . HIS A 1 294 ? -28.858 -20.876 43.125 1.00 128.00 294 HIS A O 1
ATOM 1754 N N . CYS A 1 295 ? -29.306 -20.820 40.939 1.00 135.05 295 CYS A N 1
ATOM 1755 C CA . CYS A 1 295 ? -30.594 -20.180 41.137 1.00 145.91 295 CYS A CA 1
ATOM 1756 C C . CYS A 1 295 ? -31.360 -21.342 41.721 1.00 152.01 295 CYS A C 1
ATOM 1757 O O . CYS A 1 295 ? -31.290 -22.430 41.167 1.00 154.68 295 CYS A O 1
ATOM 1760 N N . ARG A 1 296 ? -32.092 -21.160 42.822 1.00 153.66 296 ARG A N 1
ATOM 1761 C CA . ARG A 1 296 ? -32.761 -22.305 43.459 1.00 164.68 296 ARG A CA 1
ATOM 1762 C C . ARG A 1 296 ? -33.705 -23.012 42.512 1.00 171.70 296 ARG A C 1
ATOM 1763 O O . ARG A 1 296 ? -33.690 -24.234 42.391 1.00 175.66 296 ARG A O 1
ATOM 1771 N N . PHE A 1 297 ? -34.504 -22.232 41.817 1.00 172.09 297 PHE A N 1
ATOM 1772 C CA . PHE A 1 297 ? -35.409 -22.740 40.798 1.00 175.07 297 PHE A CA 1
ATOM 1773 C C . PHE A 1 297 ? -34.572 -23.280 39.630 1.00 180.88 297 PHE A C 1
ATOM 1774 O O . PHE A 1 297 ? -33.956 -22.506 38.900 1.00 186.78 297 PHE A O 1
ATOM 1782 N N . ARG A 1 298 ? -34.529 -24.602 39.461 1.00 175.57 298 ARG A N 1
ATOM 1783 C CA . ARG A 1 298 ? -33.792 -25.204 38.346 1.00 160.89 298 ARG A CA 1
ATOM 1784 C C . ARG A 1 298 ? -34.489 -24.859 37.035 1.00 147.90 298 ARG A C 1
ATOM 1785 O O . ARG A 1 298 ? -33.942 -25.025 35.943 1.00 147.90 298 ARG A O 1
ATOM 1787 N N . ASP A 1 299 ? -35.681 -24.302 37.180 1.00 133.44 299 ASP A N 1
ATOM 1788 C CA . ASP A 1 299 ? -36.507 -23.858 36.076 1.00 127.95 299 ASP A CA 1
ATOM 1789 C C . ASP A 1 299 ? -36.457 -22.343 35.929 1.00 134.97 299 ASP A C 1
ATOM 1790 O O . ASP A 1 299 ? -37.235 -21.776 35.171 1.00 136.52 299 ASP A O 1
ATOM 1795 N N . CYS A 1 300 ? -35.553 -21.687 36.653 1.00 140.80 300 CYS A N 1
ATOM 1796 C CA . CYS A 1 300 ? -35.467 -20.223 36.636 1.00 138.20 300 CYS A CA 1
ATOM 1797 C C . CYS A 1 300 ? -35.236 -19.639 35.252 1.00 129.11 300 CYS A C 1
ATOM 1798 O O . CYS A 1 300 ? -34.411 -20.115 34.489 1.00 135.57 300 CYS A O 1
ATOM 1801 N N . LYS A 1 301 ? -35.985 -18.584 34.967 1.00 117.29 301 LYS A N 1
ATOM 1802 C CA . LYS A 1 301 ? -35.875 -17.870 33.716 1.00 107.95 301 LYS A CA 1
ATOM 1803 C C . LYS A 1 301 ? -35.117 -16.568 33.928 1.00 112.61 301 LYS A C 1
ATOM 1804 O O . LYS A 1 301 ? -34.946 -15.784 33.001 1.00 102.74 301 LYS A O 1
ATOM 1810 N N . HIS A 1 302 ? -34.648 -16.347 35.150 1.00 111.60 302 HIS A N 1
ATOM 1811 C CA . HIS A 1 302 ? -33.895 -15.137 35.448 1.00 107.32 302 HIS A CA 1
ATOM 1812 C C . HIS A 1 302 ? -34.676 -13.854 35.175 1.00 111.45 302 HIS A C 1
ATOM 1813 O O . HIS A 1 302 ? -34.141 -12.893 34.630 1.00 90.23 302 HIS A O 1
ATOM 1820 N N . ASP A 1 303 ? -35.947 -13.841 35.550 1.00 124.06 303 ASP A N 1
ATOM 1821 C CA . ASP A 1 303 ? -36.803 -12.687 35.330 1.00 127.91 303 ASP A CA 1
ATOM 1822 C C . ASP A 1 303 ? -37.863 -12.566 36.416 1.00 137.54 303 ASP A C 1
ATOM 1823 O O . ASP A 1 303 ? -38.860 -13.280 36.388 1.00 154.65 303 ASP A O 1
ATOM 1828 N N . ARG A 1 304 ? -37.659 -11.670 37.370 1.00 122.22 304 ARG A N 1
ATOM 1829 C CA . ARG A 1 304 ? -38.638 -11.469 38.424 1.00 103.88 304 ARG A CA 1
ATOM 1830 C C . ARG A 1 304 ? -38.667 -12.669 39.332 1.00 109.22 304 ARG A C 1
ATOM 1831 O O . ARG A 1 304 ? -39.577 -12.814 40.132 1.00 110.01 304 ARG A O 1
ATOM 1839 N N . GLU A 1 305 ? -37.675 -13.536 39.218 1.00 114.99 305 GLU A N 1
ATOM 1840 C CA . GLU A 1 305 ? -37.667 -14.732 40.035 1.00 127.04 305 GLU A CA 1
ATOM 1841 C C . GLU A 1 305 ? -36.700 -14.630 41.196 1.00 129.23 305 GLU A C 1
ATOM 1842 O O . GLU A 1 305 ? -35.498 -14.469 41.013 1.00 120.82 305 GLU A O 1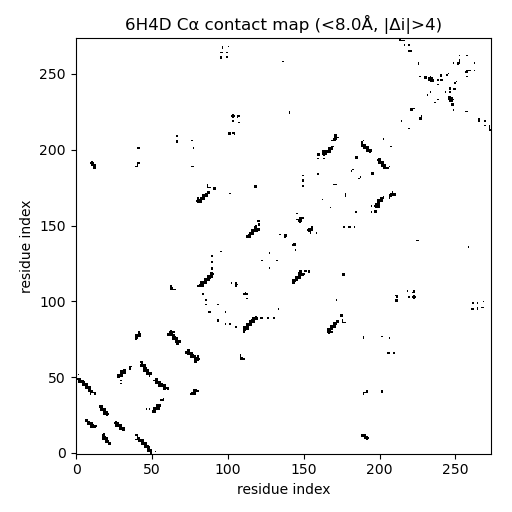
ATOM 1848 N N . PRO A 1 306 ? -37.286 -14.745 42.446 1.00 135.89 306 PRO A N 1
ATOM 1849 C CA . PRO A 1 306 ? -36.347 -14.652 43.566 1.00 134.46 306 PRO A CA 1
ATOM 1850 C C . PRO A 1 306 ? -35.540 -15.916 43.630 1.00 133.74 306 PRO A C 1
ATOM 1851 O O . PRO A 1 306 ? -35.951 -16.927 43.084 1.00 132.22 306 PRO A O 1
ATOM 1855 N N . GLY A 1 307 ? -34.357 -15.832 44.211 1.00 139.86 307 GLY A N 1
ATOM 1856 C CA . GLY A 1 307 ? -33.473 -16.970 44.252 1.00 144.23 307 GLY A CA 1
ATOM 1857 C C . GLY A 1 307 ? -32.693 -17.079 42.952 1.00 135.79 307 GLY A C 1
ATOM 1858 O O . GLY A 1 307 ? -31.980 -18.055 42.749 1.00 145.89 307 GLY A O 1
ATOM 1859 N N . CYS A 1 308 ? -32.819 -16.081 42.075 1.00 114.88 308 CYS A N 1
ATOM 1860 C CA . CYS A 1 308 ? -32.100 -16.078 40.802 1.00 99.81 308 CYS A CA 1
ATOM 1861 C C . CYS A 1 308 ? -30.721 -15.581 41.162 1.00 98.20 308 CYS A C 1
ATOM 1862 O O . CYS A 1 308 ? -30.560 -14.470 41.632 1.00 102.34 308 CYS A O 1
ATOM 1865 N N . ALA A 1 309 ? -29.722 -16.420 40.955 1.00 87.77 309 ALA A N 1
ATOM 1866 C CA . ALA A 1 309 ? -28.353 -16.069 41.284 1.00 92.66 309 ALA A CA 1
ATOM 1867 C C . ALA A 1 309 ? -27.877 -14.909 40.441 1.00 96.88 309 ALA A C 1
ATOM 1868 O O . ALA A 1 309 ? -27.125 -14.051 40.884 1.00 89.63 309 ALA A O 1
ATOM 1870 N N . LEU A 1 310 ? -28.332 -14.893 39.200 1.00 94.30 310 LEU A N 1
ATOM 1871 C CA . LEU A 1 310 ? -27.950 -13.843 38.290 1.00 88.82 310 LEU A CA 1
ATOM 1872 C C . LEU A 1 310 ? -28.448 -12.511 38.796 1.00 88.01 310 LEU A C 1
ATOM 1873 O O . LEU A 1 310 ? -27.737 -11.523 38.746 1.00 77.13 310 LEU A O 1
ATOM 1878 N N . LEU A 1 311 ? -29.675 -12.490 39.297 1.00 96.26 311 LEU A N 1
ATOM 1879 C CA . LEU A 1 311 ? -30.264 -11.263 39.803 1.00 90.74 311 LEU A CA 1
ATOM 1880 C C . LEU A 1 311 ? -29.497 -10.716 40.982 1.00 96.35 311 LEU A C 1
ATOM 1881 O O . LEU A 1 311 ? -29.247 -9.526 41.072 1.00 105.92 311 LEU A O 1
ATOM 1886 N N . GLN A 1 312 ? -29.116 -11.591 41.890 1.00 82.61 312 GLN A N 1
ATOM 1887 C CA . GLN A 1 312 ? -28.369 -11.155 43.043 1.00 94.80 312 GLN A CA 1
ATOM 1888 C C . GLN A 1 312 ? -27.054 -10.609 42.550 1.00 96.77 312 GLN A C 1
ATOM 1889 O O . GLN A 1 312 ? -26.535 -9.640 43.082 1.00 110.50 312 GLN A O 1
ATOM 1895 N N . ALA A 1 313 ? -26.504 -11.250 41.531 1.00 80.61 313 ALA A N 1
ATOM 1896 C CA . ALA A 1 313 ? -25.236 -10.823 40.976 1.00 69.94 313 ALA A CA 1
ATOM 1897 C C . ALA A 1 313 ? -25.320 -9.426 40.393 1.00 75.17 313 ALA A C 1
ATOM 1898 O O . ALA A 1 313 ? -24.411 -8.632 40.557 1.00 73.75 313 ALA A O 1
ATOM 1900 N N . LEU A 1 314 ? -26.409 -9.122 39.708 1.00 82.44 314 LEU A N 1
ATOM 1901 C CA . LEU A 1 314 ? -26.561 -7.800 39.131 1.00 88.54 314 LEU A CA 1
ATOM 1902 C C . LEU A 1 314 ? -26.601 -6.756 40.232 1.00 93.84 314 LEU A C 1
ATOM 1903 O O . LEU A 1 314 ? -25.965 -5.718 40.146 1.00 95.65 314 LEU A O 1
ATOM 1908 N N . GLU A 1 315 ? -27.344 -7.055 41.282 1.00 93.53 315 GLU A N 1
ATOM 1909 C CA . GLU A 1 315 ? -27.456 -6.167 42.428 1.00 98.01 315 GLU A CA 1
ATOM 1910 C C . GLU A 1 315 ? -26.084 -5.831 43.005 1.00 98.92 315 GLU A C 1
ATOM 1911 O O . GLU A 1 315 ? -25.781 -4.666 43.277 1.00 105.62 315 GLU A O 1
ATOM 1917 N N . ASP A 1 316 ? -25.267 -6.866 43.190 1.00 97.50 316 ASP A N 1
ATOM 1918 C CA . ASP A 1 316 ? -23.931 -6.727 43.763 1.00 106.44 316 ASP A CA 1
ATOM 1919 C C . ASP A 1 316 ? -22.970 -6.092 42.763 1.00 95.23 316 ASP A C 1
ATOM 1920 O O . ASP A 1 316 ? -21.890 -5.626 43.132 1.00 85.63 316 ASP A O 1
ATOM 1925 N N . GLY A 1 317 ? -23.357 -6.102 41.492 1.00 62.23 317 GLY A N 1
ATOM 1926 C CA . GLY A 1 317 ? -22.565 -5.468 40.454 1.00 65.29 317 GLY A CA 1
ATOM 1927 C C . GLY A 1 317 ? -21.611 -6.420 39.769 1.00 79.61 317 GLY A C 1
ATOM 1928 O O . GLY A 1 317 ? -20.631 -6.002 39.159 1.00 84.62 317 GLY A O 1
ATOM 1929 N N . ARG A 1 318 ? -21.897 -7.710 39.877 1.00 86.80 318 ARG A N 1
ATOM 1930 C CA . ARG A 1 318 ? -21.065 -8.722 39.258 1.00 75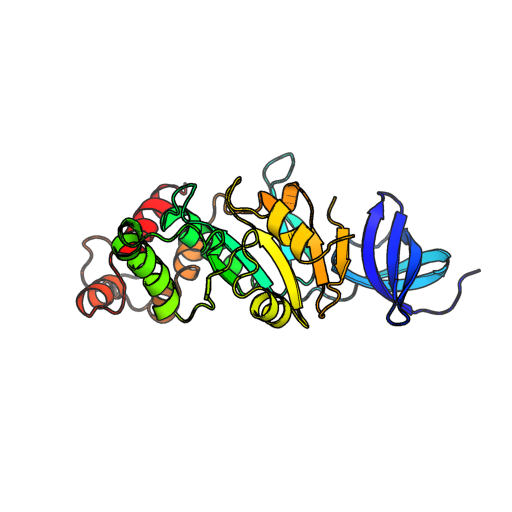.59 318 ARG A CA 1
ATOM 1931 C C . ARG A 1 318 ? -21.585 -9.024 37.852 1.00 75.73 318 ARG A C 1
ATOM 1932 O O . ARG A 1 318 ? -20.952 -9.739 37.077 1.00 78.44 318 ARG A O 1
ATOM 1940 N N . ILE A 1 319 ? -22.752 -8.472 37.538 1.00 75.77 319 ILE A N 1
ATOM 1941 C CA . ILE A 1 319 ? -23.253 -8.428 36.171 1.00 79.23 319 ILE A CA 1
ATOM 1942 C C . ILE A 1 319 ? -23.541 -6.965 35.852 1.00 79.59 319 ILE A C 1
ATOM 1943 O O . ILE A 1 319 ? -24.094 -6.250 36.684 1.00 80.57 319 ILE A O 1
ATOM 1948 N N . MET A 1 320 ? -23.161 -6.515 34.663 1.00 82.84 320 MET A N 1
ATOM 1949 C CA . MET A 1 320 ? -23.428 -5.144 34.244 1.00 83.08 320 MET A CA 1
ATOM 1950 C C . MET A 1 320 ? -24.733 -5.070 33.462 1.00 84.49 320 MET A C 1
ATOM 1951 O O . MET A 1 320 ? -24.979 -5.908 32.594 1.00 79.12 320 MET A O 1
ATOM 1956 N N . PRO A 1 321 ? -25.564 -4.056 33.756 1.00 81.55 321 PRO A N 1
ATOM 1957 C CA . PRO A 1 321 ? -26.898 -3.880 33.158 1.00 90.91 321 PRO A CA 1
ATOM 1958 C C . PRO A 1 321 ? -26.890 -3.841 31.627 1.00 85.12 321 PRO A C 1
ATOM 1959 O O . PRO A 1 321 ? -27.850 -4.295 31.008 1.00 82.04 321 PRO A O 1
ATOM 1963 N N . GLN A 1 322 ? -25.815 -3.314 31.048 1.00 85.47 322 GLN A N 1
ATOM 1964 C CA . GLN A 1 322 ? -25.602 -3.308 29.606 1.00 72.96 322 GLN A CA 1
ATOM 1965 C C . GLN A 1 322 ? -25.566 -4.729 29.054 1.00 83.91 322 GLN A C 1
ATOM 1966 O O . GLN A 1 322 ? -25.925 -4.967 27.899 1.00 89.92 322 GLN A O 1
ATOM 1972 N N . ARG A 1 323 ? -25.096 -5.660 29.880 1.00 83.63 323 ARG A N 1
ATOM 1973 C CA . ARG A 1 323 ? -24.951 -7.052 29.482 1.00 78.20 323 ARG A CA 1
ATOM 1974 C C . ARG A 1 323 ? -26.219 -7.823 29.783 1.00 78.07 323 ARG A C 1
ATOM 1975 O O . ARG A 1 323 ? -26.682 -8.627 28.973 1.00 95.11 323 ARG A O 1
ATOM 1983 N N . MET A 1 324 ? -26.788 -7.563 30.953 1.00 77.67 324 MET A N 1
ATOM 1984 C CA . MET A 1 324 ? -28.014 -8.229 31.348 1.00 71.22 324 MET A CA 1
ATOM 1985 C C . MET A 1 324 ? -29.151 -7.839 30.419 1.00 73.26 324 MET A C 1
ATOM 1986 O O . MET A 1 324 ? -30.161 -8.535 30.348 1.00 69.14 324 MET A O 1
ATOM 1991 N N . ALA A 1 325 ? -28.969 -6.737 29.697 1.00 75.95 325 ALA A N 1
ATOM 1992 C CA . ALA A 1 325 ? -29.962 -6.274 28.741 1.00 78.91 325 ALA A CA 1
ATOM 1993 C C . ALA A 1 325 ? -29.868 -7.027 27.424 1.00 77.94 325 ALA A C 1
ATOM 1994 O O . ALA A 1 325 ? -30.862 -7.580 26.940 1.00 71.94 325 ALA A O 1
ATOM 1996 N N . SER A 1 326 ? -28.674 -7.058 26.842 1.00 71.22 326 SER A N 1
ATOM 1997 C CA . SER A 1 326 ? -28.521 -7.730 25.563 1.00 76.63 326 SER A CA 1
ATOM 1998 C C . SER A 1 326 ? -28.733 -9.231 25.734 1.00 76.36 326 SER A C 1
ATOM 1999 O O . SER A 1 326 ? -29.113 -9.901 24.779 1.00 83.74 326 SER A O 1
ATOM 2002 N N . TYR A 1 327 ? -28.526 -9.753 26.944 1.00 70.65 327 TYR A N 1
ATOM 2003 C CA . TYR A 1 327 ? -28.891 -11.145 27.225 1.00 76.00 327 TYR A CA 1
ATOM 2004 C C . TYR A 1 327 ? -30.388 -11.345 27.004 1.00 78.44 327 TYR A C 1
ATOM 2005 O O . TYR A 1 327 ? -30.806 -12.319 26.378 1.00 75.83 327 TYR A O 1
ATOM 2014 N N . ARG A 1 328 ? -31.187 -10.408 27.505 1.00 83.35 328 ARG A N 1
ATOM 2015 C CA . ARG A 1 328 ? -32.633 -10.466 27.329 1.00 85.78 328 ARG A CA 1
ATOM 2016 C C . ARG A 1 328 ? -33.030 -10.212 25.878 1.00 95.55 328 ARG A C 1
ATOM 2017 O O . ARG A 1 328 ? -33.871 -10.925 25.331 1.00 90.93 328 ARG A O 1
ATOM 2025 N N . HIS A 1 329 ? -32.435 -9.185 25.273 1.00 104.89 329 HIS A N 1
ATOM 2026 C CA . HIS A 1 329 ? -32.713 -8.824 23.887 1.00 108.58 329 HIS A CA 1
ATOM 2027 C C . HIS A 1 329 ? -32.385 -9.979 22.931 1.00 109.32 329 HIS A C 1
ATOM 2028 O O . HIS A 1 329 ? -33.180 -10.297 22.042 1.00 121.74 329 HIS A O 1
ATOM 2035 N N . ILE A 1 330 ? -31.229 -10.613 23.127 1.00 93.29 330 ILE A N 1
ATOM 2036 C CA . ILE A 1 330 ? -30.783 -11.695 22.249 1.00 93.57 330 ILE A CA 1
ATOM 2037 C C . ILE A 1 330 ? -31.583 -12.983 22.446 1.00 106.23 330 ILE A C 1
ATOM 2038 O O . ILE A 1 330 ? -32.000 -13.613 21.473 1.00 111.89 330 ILE A O 1
ATOM 2043 N N . LEU A 1 331 ? -31.781 -13.377 23.701 1.00 97.36 331 LEU A N 1
ATOM 2044 C CA . LEU A 1 331 ? -32.482 -14.618 24.004 1.00 85.71 331 LEU A CA 1
ATOM 2045 C C . LEU A 1 331 ? -33.908 -14.560 23.499 1.00 92.64 331 LEU A C 1
ATOM 2046 O O . LEU A 1 331 ? -34.467 -15.575 23.087 1.00 98.34 331 LEU A O 1
ATOM 2051 N N . ALA A 1 332 ? -34.485 -13.362 23.516 1.00 103.11 332 ALA A N 1
ATOM 2052 C CA . ALA A 1 332 ? -35.843 -13.161 23.030 1.00 117.05 332 ALA A CA 1
ATOM 2053 C C . ALA A 1 332 ? -35.866 -13.027 21.510 1.00 119.22 332 ALA A C 1
ATOM 2054 O O . ALA A 1 332 ? -36.924 -12.815 20.914 1.00 124.98 332 ALA A O 1
ATOM 2056 N N . SER A 1 333 ? -34.695 -13.153 20.889 1.00 104.17 333 SER A N 1
ATOM 2057 C CA . SER A 1 333 ? -34.603 -13.183 19.434 1.00 93.25 333 SER A CA 1
ATOM 2058 C C . SER A 1 333 ? -34.423 -14.617 18.961 1.00 91.36 333 SER A C 1
ATOM 2059 O O . SER A 1 333 ? -34.440 -14.891 17.763 1.00 94.13 333 SER A O 1
ATOM 2062 N N . MET A 1 334 ? -34.249 -15.529 19.913 1.00 93.07 334 MET A N 1
ATOM 2063 C CA . MET A 1 334 ? -34.122 -16.949 19.601 1.00 90.97 334 MET A CA 1
ATOM 2064 C C . MET A 1 334 ? -35.454 -17.664 19.831 1.00 108.62 334 MET A C 1
ATOM 2065 O O . MET A 1 334 ? -36.136 -17.405 20.827 1.00 112.01 334 MET A O 1
ATOM 2070 N N . PRO A 1 335 ? -35.830 -18.566 18.907 1.00 109.89 335 PRO A N 1
ATOM 2071 C CA . PRO A 1 335 ? -37.086 -19.323 18.988 1.00 109.76 335 PRO A CA 1
ATOM 2072 C C . PRO A 1 335 ? -36.954 -20.634 19.766 1.00 107.74 335 PRO A C 1
ATOM 2073 O O . PRO A 1 335 ? -37.964 -21.132 20.266 1.00 112.84 335 PRO A O 1
#

Radius of gyration: 21.25 Å; Cα contacts (8 Å, |Δi|>4): 537; chains: 1; bounding box: 48×59×53 Å

Foldseek 3Di:
DWADKFKWFFFDPPDQWTWTAHPVGDIAIEGEDDVEDDDAHGWIFMWICPSYIHTDYTDDFPWFAWAQDPVGDTDTQHTNAQEEEEFAEVPPPDAPLQVLFQLLSCVVRVHAYAYEHEPLVPCDPVCCVVVVVSVVLCVVLVHHYDYYYLPPRRCLVVVLVVQAPGEYEYEYDPPRCSVSSVCSQCVDSWGKAAGPSHHIYTDDPRSRHDTDDADDLVSSQSSRPLRVVCQPQQVPVVDPQDPDPSGPVVVCVVVPSDDPSRVVSSVVVNVVHD

B-factor: mean 88.68, std 25.56, range [39.54, 186.78]

Solvent-accessible surface area: 14005 Å² total; per-residue (Å²): 179,52,20,110,108,76,84,3,29,0,11,2,48,73,52,111,44,0,28,0,37,16,115,93,49,136,80,35,118,0,71,56,89,102,119,23,73,88,12,23,2,0,0,62,0,30,11,65,38,61,98,80,1,34,0,38,39,50,66,113,61,228,16,62,0,33,53,71,45,200,212,58,122,92,108,44,35,0,0,18,1,54,52,0,0,2,1,4,0,19,163,52,124,22,98,23,43,51,5,1,38,19,2,2,4,0,73,98,20,64,6,91,14,7,0,0,1,3,50,14,55,67,47,90,155,91,56,16,156,52,18,60,57,28,2,70,13,1,97,93,31,67,33,56,29,15,61,0,0,31,176,95,40,89,35,6,115,100,0,76,46,31,0,70,67,49,24,0,0,1,0,4,42,98,48,0,12,18,71,63,0,18,95,33,4,32,103,115,122,1,87,5,74,76,15,107,50,19,16,28,0,0,21,8,118,32,0,42,138,12,24,34,45,133,38,52,84,103,58,0,9,35,4,0,60,25,0,118,110,28,52,72,126,12,194,113,114,104,3,143,7,77,212,30,103,24,4,16,0,41,112,0,58,145,100,52,135,1,40,80,95,2,7,55,7,2,94,119,0,44,92,50,29,150

Organism: Pseudomonas aeruginosa (strain ATCC 15692 / DSM 22644 / CIP 104116 / JCM 14847 / LMG 12228 / 1C / PRS 101 / PAO1) (NCBI:txid208964)

Sequence (274 aa):
DLGPEQTGQVIAHFGVQVEVESADGQVSRCHLRANLPALVTGDQVVWRAGGIGVIVAQLPRRSELCRPDMRGLLKPVAANVDRIVIVFAPRPEPHANLIDRYLIAAEHAGIQPLLLLNKADLVDESNAEGIDALLNVYRTLGYPLIEVSAFNGLAMDELRGALDGHVSVFVGQSGVGKSSLVNALLPGTARLFHFPGGGDLIDSPGIREFGLGHVSRDDVEAGFIEFRDLLGHCRFRDCKHDREPGCALLQALEDGRIMPQRMASYRHILASMP